Protein AF-A0A9D4E293-F1 (afdb_monomer)

Structure (mmCIF, N/CA/C/O backbone):
data_AF-A0A9D4E293-F1
#
_entry.id   AF-A0A9D4E293-F1
#
loop_
_atom_site.group_PDB
_atom_site.id
_atom_site.type_symbol
_atom_site.label_atom_id
_atom_site.label_alt_id
_atom_site.label_comp_id
_atom_site.label_asym_id
_atom_site.label_entity_id
_atom_site.label_seq_id
_atom_site.pdbx_PDB_ins_code
_atom_site.Cartn_x
_atom_site.Cartn_y
_atom_site.Cartn_z
_atom_site.occupancy
_atom_site.B_iso_or_equiv
_atom_site.auth_seq_id
_atom_site.auth_comp_id
_atom_site.auth_asym_id
_atom_site.auth_atom_id
_atom_site.pdbx_PDB_model_num
ATOM 1 N N . MET A 1 1 ? -43.575 3.322 69.276 1.00 62.62 1 MET A N 1
ATOM 2 C CA . MET A 1 1 ? -44.433 2.125 69.412 1.00 62.62 1 MET A CA 1
ATOM 3 C C . MET A 1 1 ? -43.729 0.934 70.083 1.00 62.62 1 MET A C 1
ATOM 5 O O . MET A 1 1 ? -44.197 0.514 71.129 1.00 62.62 1 MET A O 1
ATOM 9 N N . LEU A 1 2 ? -42.587 0.425 69.592 1.00 50.12 2 LEU A N 1
ATOM 10 C CA . LEU A 1 2 ? -41.889 -0.741 70.195 1.00 50.12 2 LEU A CA 1
ATOM 11 C C . LEU A 1 2 ? -41.284 -0.463 71.594 1.00 50.12 2 LEU A C 1
ATOM 13 O O . LEU A 1 2 ? -41.421 -1.261 72.518 1.00 50.12 2 LEU A O 1
ATOM 17 N N . ILE A 1 3 ? -40.697 0.725 71.784 1.00 58.94 3 ILE A N 1
ATOM 18 C CA . ILE A 1 3 ? -40.139 1.172 73.079 1.00 58.94 3 ILE A CA 1
ATOM 19 C C . ILE A 1 3 ? -41.241 1.322 74.146 1.00 58.94 3 ILE A C 1
ATOM 21 O O . ILE A 1 3 ? -41.021 1.070 75.329 1.00 58.94 3 ILE A O 1
ATOM 25 N N . GLU A 1 4 ? -42.452 1.673 73.718 1.00 59.34 4 GLU A N 1
ATOM 26 C CA . GLU A 1 4 ? -43.618 1.852 74.585 1.00 59.34 4 GLU A CA 1
ATOM 27 C C . GLU A 1 4 ? -44.115 0.513 75.143 1.00 59.34 4 GLU A C 1
ATOM 29 O O . GLU A 1 4 ? -44.340 0.406 76.352 1.00 59.34 4 GLU A O 1
ATOM 34 N N . GLN A 1 5 ? -44.176 -0.527 74.299 1.00 56.00 5 GLN A N 1
ATOM 35 C CA . GLN A 1 5 ? -44.517 -1.888 74.726 1.00 56.00 5 GLN A CA 1
ATOM 36 C C . GLN A 1 5 ? -43.470 -2.481 75.670 1.00 56.00 5 GLN A C 1
ATOM 38 O O . GLN A 1 5 ? -43.834 -3.079 76.682 1.00 56.00 5 GLN A O 1
ATOM 43 N N . LEU A 1 6 ? -42.179 -2.247 75.414 1.00 61.66 6 LEU A N 1
ATOM 44 C CA . LEU A 1 6 ? -41.122 -2.673 76.334 1.00 61.66 6 LEU A CA 1
ATOM 45 C C . LEU A 1 6 ? -41.262 -1.979 77.694 1.00 61.66 6 LEU A C 1
ATOM 47 O O . LEU A 1 6 ? -41.196 -2.639 78.733 1.00 61.66 6 LEU A O 1
ATOM 51 N N . SER A 1 7 ? -41.543 -0.671 77.709 1.00 72.00 7 SER A N 1
ATOM 52 C CA . SER A 1 7 ? -41.762 0.069 78.960 1.00 72.00 7 SER A CA 1
ATOM 53 C C . SER A 1 7 ? -42.952 -0.482 79.762 1.00 72.00 7 SER A C 1
ATOM 55 O O . SER A 1 7 ? -42.898 -0.574 80.995 1.00 72.00 7 SER A O 1
ATOM 57 N N . HIS A 1 8 ? -44.001 -0.921 79.059 1.00 68.31 8 HIS A N 1
ATOM 58 C CA . HIS A 1 8 ? -45.196 -1.511 79.649 1.00 68.31 8 HIS A CA 1
ATOM 59 C C . HIS A 1 8 ? -44.915 -2.899 80.251 1.00 68.31 8 HIS A C 1
ATOM 61 O O . HIS A 1 8 ? -45.359 -3.204 81.357 1.00 68.31 8 HIS A O 1
ATOM 67 N N . ILE A 1 9 ? -44.099 -3.725 79.595 1.00 66.62 9 ILE A N 1
ATOM 68 C CA . ILE A 1 9 ? -43.707 -5.040 80.122 1.00 66.62 9 ILE A CA 1
ATOM 69 C C . ILE A 1 9 ? -42.825 -4.877 81.373 1.00 66.62 9 ILE A C 1
ATOM 71 O O . ILE A 1 9 ? -43.095 -5.485 82.413 1.00 66.62 9 ILE A O 1
ATOM 75 N N . PHE A 1 10 ? -41.830 -3.980 81.345 1.00 65.31 10 PHE A N 1
ATOM 76 C CA . PHE A 1 10 ? -40.951 -3.745 82.501 1.00 65.31 10 PHE A CA 1
ATOM 77 C C . PHE A 1 10 ? -41.694 -3.194 83.730 1.00 65.31 10 PHE A C 1
ATOM 79 O O . PHE A 1 10 ? -41.361 -3.538 84.872 1.00 65.31 10 PHE A O 1
ATOM 86 N N . THR A 1 11 ? -42.718 -2.360 83.531 1.00 65.94 11 THR A N 1
ATOM 87 C CA . THR A 1 11 ? -43.525 -1.813 84.635 1.00 65.94 11 THR A CA 1
ATOM 88 C C . THR A 1 11 ? -44.404 -2.871 85.311 1.00 65.94 11 THR A C 1
ATOM 90 O O . THR A 1 11 ? -44.566 -2.819 86.536 1.00 65.94 11 THR A O 1
ATOM 93 N N . ILE A 1 12 ? -44.881 -3.879 84.572 1.00 66.44 12 ILE A N 1
ATOM 94 C CA . ILE A 1 12 ? -45.629 -5.022 85.123 1.00 66.44 12 ILE A CA 1
ATOM 95 C C . ILE A 1 12 ? -44.728 -5.898 86.007 1.00 66.44 12 ILE A C 1
ATOM 97 O O . ILE A 1 12 ? -45.087 -6.181 87.154 1.00 66.44 12 ILE A O 1
ATOM 101 N N . PHE A 1 13 ? -43.512 -6.234 85.559 1.00 62.25 13 PHE A N 1
ATOM 102 C CA . PHE A 1 13 ? -42.550 -6.988 86.382 1.00 62.25 13 PHE A CA 1
ATOM 103 C C . PHE A 1 13 ? -42.181 -6.261 87.679 1.00 62.25 13 PHE A C 1
ATOM 105 O O . PHE A 1 13 ? -42.062 -6.877 88.744 1.00 62.25 13 PHE A O 1
ATOM 112 N N . ARG A 1 14 ? -42.026 -4.930 87.621 1.00 62.97 14 ARG A N 1
ATOM 113 C CA . ARG A 1 14 ? -41.673 -4.121 88.797 1.00 62.97 14 ARG A CA 1
ATOM 114 C C . ARG A 1 14 ? -42.784 -4.106 89.848 1.00 62.97 14 ARG A C 1
ATOM 116 O O . ARG A 1 14 ? -42.476 -4.076 91.040 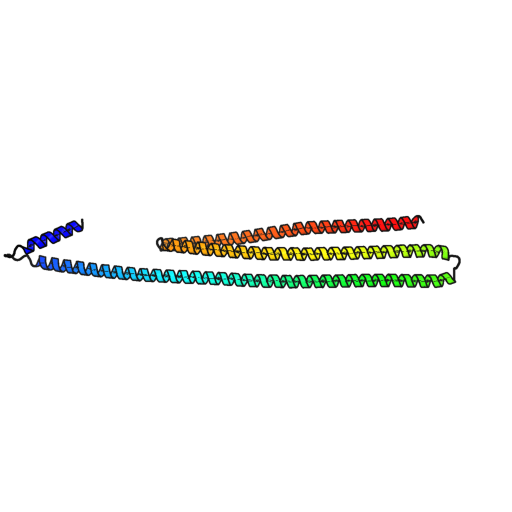1.00 62.97 14 ARG A O 1
ATOM 123 N N . ARG A 1 15 ? -44.054 -4.145 89.428 1.00 59.81 15 ARG A N 1
ATOM 124 C CA . ARG A 1 15 ? -45.201 -4.278 90.341 1.00 59.81 15 ARG A CA 1
ATOM 125 C C . ARG A 1 15 ? -45.299 -5.688 90.926 1.00 59.81 15 ARG A C 1
ATOM 127 O O . ARG A 1 15 ? -45.446 -5.803 92.138 1.00 59.81 15 ARG A O 1
ATOM 134 N N . ALA A 1 16 ? -45.100 -6.733 90.119 1.00 56.06 16 ALA A N 1
ATOM 135 C CA . ALA A 1 16 ? -45.156 -8.123 90.581 1.00 56.06 16 ALA A CA 1
ATOM 136 C C . ALA A 1 16 ? -44.097 -8.460 91.655 1.00 56.06 16 ALA A C 1
ATOM 138 O O . ALA A 1 16 ? -44.363 -9.238 92.568 1.00 56.06 16 ALA A O 1
ATOM 139 N N . LYS A 1 17 ? -42.909 -7.836 91.615 1.00 53.53 17 LYS A N 1
ATOM 140 C CA . LYS A 1 17 ? -41.829 -8.108 92.586 1.00 53.53 17 LYS A CA 1
ATOM 141 C C . LYS A 1 17 ? -42.098 -7.565 94.003 1.00 53.53 17 LYS A C 1
ATOM 143 O O . LYS A 1 17 ? -41.459 -8.027 94.947 1.00 53.53 17 LYS A O 1
ATOM 148 N N . LYS A 1 18 ? -43.002 -6.588 94.178 1.00 55.66 18 LYS A N 1
ATOM 149 C CA . LYS A 1 18 ? -43.290 -5.961 95.489 1.00 55.66 18 LYS A CA 1
ATOM 150 C C . LYS A 1 18 ? -44.401 -6.650 96.294 1.00 55.66 18 LYS A C 1
ATOM 152 O O . LYS A 1 18 ? -44.524 -6.378 97.482 1.00 55.66 18 LYS A O 1
ATOM 157 N N . THR A 1 19 ? -45.157 -7.570 95.703 1.00 54.06 19 THR A N 1
ATOM 158 C CA . THR A 1 19 ? -46.259 -8.300 96.355 1.00 54.06 19 THR A CA 1
ATOM 159 C C . THR A 1 19 ? -45.827 -9.716 96.745 1.00 54.06 19 THR A C 1
ATOM 161 O O . THR A 1 19 ? -46.206 -10.701 96.123 1.00 54.06 19 THR A O 1
ATOM 164 N N . ARG A 1 20 ? -45.002 -9.827 97.796 1.00 57.94 20 ARG A N 1
ATOM 165 C CA . ARG A 1 20 ? -44.750 -11.091 98.512 1.00 57.94 20 ARG A CA 1
ATOM 166 C C . ARG A 1 20 ? -45.814 -11.283 99.597 1.00 57.94 20 ARG A C 1
ATOM 168 O O . ARG A 1 20 ? -45.523 -11.006 100.750 1.00 57.94 20 ARG A O 1
ATOM 175 N N . GLN A 1 21 ? -47.028 -11.695 99.242 1.00 53.38 21 GLN A N 1
ATOM 176 C CA . GLN A 1 21 ? -48.000 -12.346 100.143 1.00 53.38 21 GLN A CA 1
ATOM 177 C C . GLN A 1 21 ? -49.235 -12.740 99.301 1.00 53.38 21 GLN A C 1
ATOM 179 O O . GLN A 1 21 ? -49.881 -11.881 98.716 1.00 53.38 21 GLN A O 1
ATOM 184 N N . HIS A 1 22 ? -49.442 -14.057 99.180 1.00 57.69 22 HIS A N 1
ATOM 185 C CA . HIS A 1 22 ? -50.346 -14.867 98.328 1.00 57.69 22 HIS A CA 1
ATOM 186 C C . HIS A 1 22 ? -51.776 -14.333 98.052 1.00 57.69 22 HIS A C 1
ATOM 188 O O . HIS A 1 22 ? -52.318 -13.633 98.904 1.00 57.69 22 HIS A O 1
ATOM 194 N N . PRO A 1 23 ? -52.416 -14.656 96.894 1.00 57.91 23 PRO A N 1
ATOM 195 C CA . PRO A 1 23 ? -52.608 -15.994 96.290 1.00 57.91 23 PRO A CA 1
ATOM 196 C C . PRO A 1 23 ? -51.727 -16.256 95.047 1.00 57.91 23 PRO A C 1
ATOM 198 O O . PRO A 1 23 ? -51.062 -15.332 94.579 1.00 57.91 23 PRO A O 1
ATOM 201 N N . PRO A 1 24 ? -51.644 -17.501 94.531 1.00 64.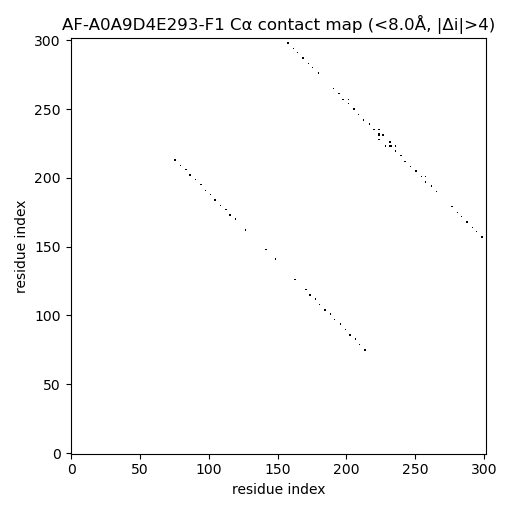12 24 PRO A N 1
ATOM 202 C CA . PRO A 1 24 ? -50.718 -17.856 93.455 1.00 64.12 24 PRO A CA 1
ATOM 203 C C . PRO A 1 24 ? -51.060 -17.093 92.172 1.00 64.12 24 PRO A C 1
ATOM 205 O O . PRO A 1 24 ? -52.185 -17.162 91.678 1.00 64.12 24 PRO A O 1
ATOM 208 N N . LEU A 1 25 ? -50.082 -16.369 91.620 1.00 60.94 25 LEU A N 1
ATOM 209 C CA . LEU A 1 25 ? -50.152 -15.953 90.222 1.00 60.94 25 LEU A CA 1
ATOM 210 C C . LEU A 1 25 ? -50.297 -17.234 89.390 1.00 60.94 25 LEU A C 1
ATOM 212 O O . LEU A 1 25 ? -49.543 -18.180 89.634 1.00 60.94 25 LEU A O 1
ATOM 216 N N . PRO A 1 26 ? -51.276 -17.303 88.478 1.00 64.44 26 PRO A N 1
ATOM 217 C CA . PRO A 1 26 ? -51.585 -18.542 87.785 1.00 64.44 26 PRO A CA 1
ATOM 218 C C . PRO A 1 26 ? -50.338 -19.019 87.030 1.00 64.44 26 PRO A C 1
ATOM 220 O O . PRO A 1 26 ? -49.645 -18.213 86.408 1.00 64.44 26 PRO A O 1
ATOM 223 N N . GLU A 1 27 ? -50.033 -20.320 87.113 1.00 67.75 27 GLU A N 1
ATOM 224 C CA . GLU A 1 27 ? -48.857 -20.969 86.494 1.00 67.75 27 GLU A CA 1
ATOM 225 C C . GLU A 1 27 ? -48.712 -20.640 85.003 1.00 67.75 27 GLU A C 1
ATOM 227 O O . GLU A 1 27 ? -47.612 -20.629 84.450 1.00 67.75 27 GLU A O 1
ATOM 232 N N . THR A 1 28 ? -49.819 -20.256 84.374 1.00 67.94 28 THR A N 1
ATOM 233 C CA . THR A 1 28 ? -49.873 -19.737 83.016 1.00 67.94 28 THR A CA 1
ATOM 234 C C . THR A 1 28 ? -48.974 -18.517 82.792 1.00 67.94 28 THR A C 1
ATOM 236 O O . THR A 1 28 ? -48.384 -18.414 81.726 1.00 67.94 28 THR A O 1
ATOM 239 N N . VAL A 1 29 ? -48.772 -17.620 83.763 1.00 66.06 29 VAL A N 1
ATOM 240 C CA . VAL A 1 29 ? -47.982 -16.388 83.545 1.00 66.06 29 VAL A CA 1
ATOM 241 C C . VAL A 1 29 ? -46.479 -16.667 83.486 1.00 66.06 29 VAL A C 1
ATOM 243 O O . VAL A 1 29 ? -45.780 -16.083 82.664 1.00 66.06 29 VAL A O 1
ATOM 246 N N . ILE A 1 30 ? -45.961 -17.573 84.320 1.00 67.81 30 ILE A N 1
ATOM 247 C CA . ILE A 1 30 ? -44.521 -17.887 84.346 1.00 67.81 30 ILE A CA 1
ATOM 248 C C . ILE A 1 30 ? -44.136 -18.671 83.091 1.00 67.81 30 ILE A C 1
ATOM 250 O O . ILE A 1 30 ? -43.115 -18.376 82.473 1.00 67.81 30 ILE A O 1
ATOM 254 N N . VAL A 1 31 ? -44.976 -19.624 82.681 1.00 69.69 31 VAL A N 1
ATOM 255 C CA . VAL A 1 31 ? -44.758 -20.385 81.447 1.00 69.69 31 VAL A CA 1
ATOM 256 C C . VAL A 1 31 ? -44.841 -19.468 80.232 1.00 69.69 31 VAL A C 1
ATOM 258 O O . VAL A 1 31 ? -44.007 -19.593 79.345 1.00 69.69 31 VAL A O 1
ATOM 261 N N . VAL A 1 32 ? -45.761 -18.499 80.214 1.00 70.50 32 VAL A N 1
ATOM 262 C CA . VAL A 1 32 ? -45.852 -17.528 79.115 1.00 70.50 32 VAL A CA 1
ATOM 263 C C . VAL A 1 32 ? -44.616 -16.635 79.059 1.00 70.50 32 VAL A C 1
ATOM 265 O O . VAL A 1 32 ? -44.053 -16.494 77.985 1.00 70.50 32 VAL A O 1
ATOM 268 N N . VAL A 1 33 ? -44.115 -16.117 80.184 1.00 73.12 33 VAL A N 1
ATOM 269 C CA . VAL A 1 33 ? -42.894 -15.289 80.192 1.00 73.12 33 VAL A CA 1
ATOM 270 C C . VAL A 1 33 ? -41.661 -16.087 79.770 1.00 73.12 33 VAL A C 1
ATOM 272 O O . VAL A 1 33 ? -40.855 -15.598 78.985 1.00 73.12 33 VAL A O 1
ATOM 275 N N . VAL A 1 34 ? -41.474 -17.303 80.290 1.00 77.50 34 VAL A N 1
ATOM 276 C CA . VAL A 1 34 ? -40.306 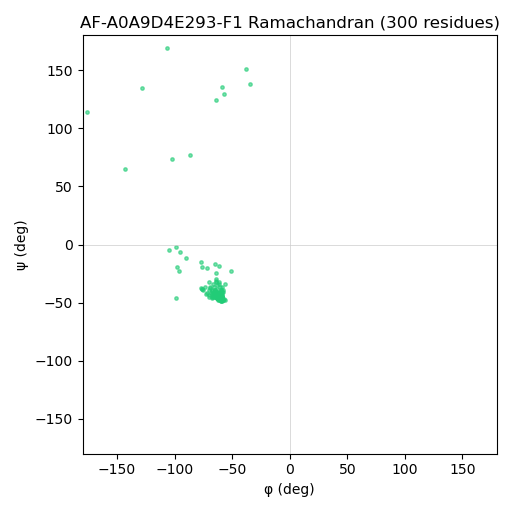-18.122 79.930 1.00 77.50 34 VAL A CA 1
ATOM 277 C C . VAL A 1 34 ? -40.399 -18.565 78.474 1.00 77.50 34 VAL A C 1
ATOM 279 O O . VAL A 1 34 ? -39.404 -18.481 77.758 1.00 77.50 34 VAL A O 1
ATOM 282 N N . ALA A 1 35 ? -41.583 -18.969 78.009 1.00 79.44 35 ALA A N 1
ATOM 283 C CA . ALA A 1 35 ? -41.802 -19.282 76.604 1.00 79.44 35 ALA A CA 1
ATOM 284 C C . ALA A 1 35 ? -41.554 -18.055 75.716 1.00 79.44 35 ALA A C 1
ATOM 286 O O . ALA A 1 35 ? -40.875 -18.173 74.704 1.00 79.44 35 ALA A O 1
ATOM 287 N N . GLU A 1 36 ? -42.012 -16.870 76.116 1.00 78.38 36 GLU A N 1
ATOM 288 C CA . GLU A 1 36 ? -41.790 -15.626 75.379 1.00 78.38 36 GLU A CA 1
ATOM 289 C C . GLU A 1 36 ? -40.300 -15.262 75.322 1.00 78.38 36 GLU A C 1
ATOM 291 O O . GLU A 1 36 ? -39.786 -14.967 74.247 1.00 78.38 36 GLU A O 1
ATOM 296 N N . VAL A 1 37 ? -39.558 -15.381 76.429 1.00 76.94 37 VAL A N 1
ATOM 297 C CA . VAL A 1 37 ? -38.104 -15.146 76.446 1.00 76.94 37 VAL A CA 1
ATOM 298 C C . VAL A 1 37 ? -37.361 -16.156 75.569 1.00 76.94 37 VAL A C 1
ATOM 300 O O . VAL A 1 37 ? -36.468 -15.759 74.826 1.00 76.94 37 VAL A O 1
ATOM 303 N N . VAL A 1 38 ? -37.722 -17.443 75.603 1.00 80.50 38 VAL A N 1
ATOM 304 C CA . VAL A 1 38 ? -37.092 -18.462 74.745 1.00 80.50 38 VAL A CA 1
ATOM 305 C C . VAL A 1 38 ? -37.394 -18.190 73.275 1.00 80.50 38 VAL A C 1
ATOM 307 O O . VAL A 1 38 ? -36.483 -18.265 72.457 1.00 80.50 38 VAL A O 1
ATOM 310 N N . VAL A 1 39 ? -38.624 -17.806 72.930 1.00 80.25 39 VAL A N 1
ATOM 311 C CA . VAL A 1 39 ? -38.976 -17.431 71.555 1.00 80.25 39 VAL A CA 1
ATOM 312 C C . VAL A 1 39 ? -38.182 -16.205 71.117 1.00 80.25 39 VAL A C 1
ATOM 314 O O . VAL A 1 39 ? -37.609 -16.231 70.036 1.00 80.25 39 VAL A O 1
ATOM 317 N N . VAL A 1 40 ? -38.052 -15.172 71.953 1.00 79.62 40 VAL A N 1
ATOM 318 C CA . VAL A 1 40 ? -37.235 -13.994 71.623 1.00 79.62 40 VAL A CA 1
ATOM 319 C C . VAL A 1 40 ? -35.768 -14.376 71.434 1.00 79.62 40 VAL A C 1
ATOM 321 O O . VAL A 1 40 ? -35.161 -13.943 70.463 1.00 79.62 40 VAL A O 1
ATOM 324 N N . VAL A 1 41 ? -35.192 -15.214 72.299 1.00 82.12 41 VAL A N 1
ATOM 325 C CA . VAL A 1 41 ? -33.795 -15.655 72.155 1.00 82.12 41 VAL A CA 1
ATOM 326 C C . VAL A 1 41 ? -33.610 -16.493 70.894 1.00 82.12 41 VAL A C 1
ATOM 328 O O . VAL A 1 41 ? -32.659 -16.257 70.161 1.00 82.12 41 VAL A O 1
ATOM 331 N N . VAL A 1 42 ? -34.514 -17.427 70.597 1.00 83.94 42 VAL A N 1
ATOM 332 C CA . VAL A 1 42 ? -34.443 -18.237 69.373 1.00 83.94 42 VAL A CA 1
ATOM 333 C C . VAL A 1 42 ? -34.606 -17.354 68.140 1.00 83.94 42 VAL A C 1
ATOM 335 O O . VAL A 1 42 ? -33.825 -17.492 67.210 1.00 83.94 42 VAL A O 1
ATOM 338 N N . VAL A 1 43 ? -35.537 -16.399 68.146 1.00 81.56 43 VAL A N 1
ATOM 339 C CA . VAL A 1 43 ? -35.703 -15.438 67.047 1.00 81.56 43 VAL A CA 1
ATOM 340 C C . VAL A 1 43 ? -34.447 -14.585 66.887 1.00 81.56 43 VAL A C 1
ATOM 342 O O . VAL A 1 43 ? -33.966 -14.442 65.774 1.00 81.56 43 VAL A O 1
ATOM 345 N N . VAL A 1 44 ? -33.854 -14.082 67.971 1.00 83.38 44 VAL A N 1
ATOM 346 C CA . VAL A 1 44 ? -32.604 -13.309 67.906 1.00 83.38 44 VAL A CA 1
ATOM 347 C C . VAL A 1 44 ? -31.452 -14.167 67.390 1.00 83.38 44 VAL A C 1
ATOM 349 O O . VAL A 1 44 ? -30.702 -13.705 66.543 1.00 83.38 44 VAL A O 1
ATOM 352 N N . VAL A 1 45 ? -31.309 -15.413 67.844 1.00 86.19 45 VAL A N 1
ATOM 353 C CA . VAL A 1 45 ? -30.254 -16.318 67.363 1.00 86.19 45 VAL A CA 1
ATOM 354 C C . VAL A 1 45 ? -30.460 -16.655 65.890 1.00 86.19 45 VAL A C 1
ATOM 356 O O . VAL A 1 45 ? -29.498 -16.608 65.135 1.00 86.19 45 VAL A O 1
ATOM 359 N N . VAL A 1 46 ? -31.691 -16.934 65.457 1.00 84.12 46 VAL A N 1
ATOM 360 C CA . VAL A 1 46 ? -32.002 -17.189 64.044 1.00 84.12 46 VAL A CA 1
ATOM 361 C C . VAL A 1 46 ? -31.714 -15.947 63.205 1.00 84.12 46 VAL A C 1
ATOM 363 O O . VAL A 1 46 ? -31.035 -16.076 62.198 1.00 84.12 46 VAL A O 1
ATOM 366 N N . VAL A 1 47 ? -32.106 -14.751 63.654 1.00 81.06 47 VAL A N 1
ATOM 367 C CA . VAL A 1 47 ? -31.802 -13.488 62.963 1.00 81.06 47 VAL A CA 1
ATOM 368 C C . VAL A 1 47 ? -30.296 -13.228 62.917 1.00 81.06 47 VAL A C 1
ATOM 370 O O . VAL A 1 47 ? -29.783 -12.830 61.882 1.00 81.06 47 VAL A O 1
ATOM 373 N N . VAL A 1 48 ? -29.549 -13.474 63.997 1.00 83.19 48 VAL A N 1
ATOM 374 C CA . VAL A 1 48 ? -28.085 -13.307 64.003 1.00 83.19 48 VAL A CA 1
ATOM 375 C C . VAL A 1 48 ? -27.422 -14.308 63.061 1.00 83.19 48 VAL A C 1
ATOM 377 O O . VAL A 1 48 ? -26.545 -13.923 62.297 1.00 83.19 48 VAL A O 1
ATOM 380 N N . VAL A 1 49 ? -27.841 -15.575 63.076 1.00 89.75 49 VAL A N 1
ATOM 381 C CA . VAL A 1 49 ? -27.317 -16.605 62.169 1.00 89.75 49 VAL A CA 1
ATOM 382 C C . VAL A 1 49 ? -27.662 -16.269 60.721 1.00 89.75 49 VAL A C 1
ATOM 384 O O . VAL A 1 49 ? -26.795 -16.357 59.860 1.00 89.75 49 VAL A O 1
ATOM 387 N N . GLU A 1 50 ? -28.883 -15.821 60.452 1.00 82.69 50 GLU A N 1
ATOM 388 C CA . GLU A 1 50 ? -29.316 -15.370 59.132 1.00 82.69 50 GLU A CA 1
ATOM 389 C C . GLU A 1 50 ? -28.487 -14.170 58.660 1.00 82.69 50 GLU A C 1
ATOM 391 O O . GLU A 1 50 ? -27.944 -14.207 57.561 1.00 82.69 50 GLU A O 1
ATOM 396 N N . VAL A 1 51 ? -28.276 -13.162 59.511 1.00 78.75 51 VAL A N 1
ATOM 397 C CA . VAL A 1 51 ? -27.421 -12.007 59.202 1.00 78.75 51 VAL A CA 1
ATOM 398 C C . VAL A 1 51 ? -25.978 -12.443 58.936 1.00 78.75 51 VAL A C 1
ATOM 400 O O . VAL A 1 51 ? -25.384 -11.984 57.966 1.00 78.75 51 VAL A O 1
ATOM 403 N N . VAL A 1 52 ? -25.409 -13.360 59.726 1.00 81.56 52 VAL A N 1
ATOM 404 C CA . VAL A 1 52 ? -24.048 -13.879 59.494 1.00 81.56 52 VAL A CA 1
ATOM 405 C C . VAL A 1 52 ? -23.964 -14.640 58.170 1.00 81.56 52 VAL A C 1
ATOM 407 O O . VAL A 1 52 ? -23.016 -14.438 57.418 1.00 81.56 52 VAL A O 1
ATOM 410 N N . ILE A 1 53 ? -24.953 -15.477 57.848 1.00 85.06 53 ILE A N 1
ATOM 411 C CA . ILE A 1 53 ? -24.987 -16.223 56.583 1.00 85.06 53 ILE A CA 1
ATOM 412 C C . ILE A 1 53 ? -25.106 -15.261 55.400 1.00 85.06 53 ILE A C 1
ATOM 414 O O . ILE A 1 53 ? -24.363 -15.406 54.435 1.00 85.06 53 ILE A O 1
ATOM 418 N N . VAL A 1 54 ? -25.981 -14.257 55.477 1.00 74.31 54 VAL A N 1
ATOM 419 C CA . VAL A 1 54 ? -26.141 -13.248 54.420 1.00 74.31 54 VAL A CA 1
ATOM 420 C C . VAL A 1 54 ? -24.856 -12.445 54.233 1.00 74.31 54 VAL A C 1
ATOM 422 O O . VAL A 1 54 ? -24.451 -12.228 53.097 1.00 74.31 54 VAL A O 1
ATOM 425 N N . VAL A 1 55 ? -24.174 -12.063 55.316 1.00 75.50 55 VAL A N 1
ATOM 426 C CA . VAL A 1 55 ? -22.892 -11.344 55.244 1.00 75.50 55 VAL A CA 1
ATOM 427 C C . VAL A 1 55 ? -21.806 -12.208 54.603 1.00 75.50 55 VAL A C 1
ATOM 429 O O . VAL A 1 55 ? -21.117 -11.727 53.711 1.00 75.50 55 VAL A O 1
ATOM 432 N N . VAL A 1 56 ? -21.684 -13.484 54.981 1.00 82.00 56 VAL A N 1
ATOM 433 C CA . VAL A 1 56 ? -20.694 -14.401 54.387 1.00 82.00 56 VAL A CA 1
ATOM 434 C C . VAL A 1 56 ? -21.007 -14.680 52.917 1.00 82.00 56 VAL A C 1
ATOM 436 O O . VAL A 1 56 ? -20.105 -14.687 52.087 1.00 82.00 56 VAL A O 1
ATOM 439 N N . VAL A 1 57 ? -22.277 -14.889 52.565 1.00 77.12 57 VAL A N 1
ATOM 440 C CA . VAL A 1 57 ? -22.684 -15.090 51.167 1.00 77.12 57 VAL A CA 1
ATOM 441 C C . VAL A 1 57 ? -22.413 -13.830 50.349 1.00 77.12 57 VAL A C 1
ATOM 443 O O . VAL A 1 57 ? -21.841 -13.935 49.268 1.00 77.12 57 VAL A O 1
ATOM 446 N N . ALA A 1 58 ? -22.742 -12.647 50.871 1.00 78.19 58 ALA A N 1
ATOM 447 C CA . ALA A 1 58 ? -22.429 -11.379 50.221 1.00 78.19 58 ALA A CA 1
ATOM 448 C C . ALA A 1 58 ? -20.913 -11.195 50.046 1.00 78.19 58 ALA A C 1
ATOM 450 O O . ALA A 1 58 ? -20.462 -10.840 48.962 1.00 78.19 58 ALA A O 1
ATOM 451 N N . GLU A 1 59 ? -20.111 -11.509 51.064 1.00 82.00 59 GLU A N 1
ATOM 452 C CA . GLU A 1 59 ? -18.648 -11.451 50.990 1.00 82.00 59 GLU A CA 1
ATOM 453 C C . GLU A 1 59 ? -18.098 -12.398 49.912 1.00 82.00 59 GLU A C 1
ATOM 455 O O . GLU A 1 59 ? -17.284 -11.988 49.084 1.00 82.00 59 GLU A O 1
ATOM 460 N N . VAL A 1 60 ? -18.590 -13.639 49.848 1.00 74.19 60 VAL A N 1
ATOM 461 C CA . VAL A 1 60 ? -18.201 -14.608 48.812 1.00 74.19 60 VAL A CA 1
ATOM 462 C C . VAL A 1 60 ? -18.600 -14.120 47.417 1.00 74.19 60 VAL A C 1
ATOM 464 O O . VAL A 1 60 ? -17.801 -14.243 46.490 1.00 74.19 60 VAL A O 1
ATOM 467 N N . VAL A 1 61 ? -19.789 -13.535 47.248 1.00 68.31 61 VAL A N 1
ATOM 468 C CA . VAL A 1 61 ? -20.233 -12.970 45.961 1.00 68.31 61 VAL A CA 1
ATOM 469 C C . VAL A 1 61 ? -19.333 -11.810 45.542 1.00 68.31 61 VAL A C 1
ATOM 471 O O . VAL A 1 61 ? -18.866 -11.800 44.406 1.00 68.31 61 VAL A O 1
ATOM 474 N N . VAL A 1 62 ? -18.996 -10.892 46.453 1.00 70.38 62 VAL A N 1
ATOM 475 C CA . VAL A 1 62 ? -18.064 -9.787 46.178 1.00 70.38 62 VAL A CA 1
ATOM 476 C C . VAL A 1 62 ? -16.696 -10.323 45.758 1.00 70.38 62 VAL A C 1
ATOM 478 O O . VAL A 1 62 ? -16.149 -9.873 44.754 1.00 70.38 62 VAL A O 1
ATOM 481 N N . VAL A 1 63 ? -16.154 -11.326 46.457 1.00 71.88 63 VAL A N 1
ATOM 482 C CA . VAL A 1 63 ? -14.872 -11.948 46.088 1.00 71.88 63 VAL A CA 1
ATOM 483 C C . VAL A 1 63 ? -14.950 -12.594 44.705 1.00 71.88 63 VAL A C 1
ATOM 485 O O . VAL A 1 63 ? -14.052 -12.391 43.890 1.00 71.88 63 VAL A O 1
ATOM 488 N N . VAL A 1 64 ? -16.020 -13.330 44.400 1.00 70.75 64 VAL A N 1
ATOM 489 C CA . VAL A 1 64 ? -16.214 -13.954 43.083 1.00 70.75 64 VAL A CA 1
ATOM 490 C C . VAL A 1 64 ? -16.319 -12.896 41.987 1.00 70.75 64 VAL A C 1
ATOM 492 O O . VAL A 1 64 ? -15.655 -13.028 40.963 1.00 70.75 64 VAL A O 1
ATOM 495 N N . VAL A 1 65 ? -17.084 -11.825 42.199 1.00 69.06 65 VAL A N 1
ATOM 496 C CA . VAL A 1 65 ? -17.209 -10.713 41.246 1.00 69.06 65 VAL A CA 1
ATOM 497 C C . VAL A 1 65 ? -15.857 -10.042 41.027 1.00 69.06 65 VAL A C 1
ATOM 499 O O . VAL A 1 65 ? -15.461 -9.846 39.882 1.00 69.06 65 VAL A O 1
ATOM 502 N N . VAL A 1 66 ? -15.099 -9.768 42.090 1.00 70.56 66 VAL A N 1
ATOM 503 C CA . VAL A 1 66 ? -13.746 -9.202 41.986 1.00 70.56 66 VAL A CA 1
ATOM 504 C C . VAL A 1 66 ? -12.826 -10.134 41.196 1.00 70.56 66 VAL A C 1
ATOM 506 O O . VAL A 1 66 ? -12.134 -9.674 40.292 1.00 70.56 66 VAL A O 1
ATOM 509 N N . VAL A 1 67 ? -12.846 -11.442 41.463 1.00 73.94 67 VAL A N 1
ATOM 510 C CA . VAL A 1 67 ? -12.052 -12.427 40.710 1.00 73.94 67 VAL A CA 1
ATOM 511 C C . VAL A 1 67 ? -12.466 -12.461 39.240 1.00 73.94 67 VAL A C 1
ATOM 513 O O . VAL A 1 67 ? -11.598 -12.450 38.372 1.00 73.94 67 VAL A O 1
ATOM 516 N N . VAL A 1 68 ? -13.764 -12.455 38.932 1.00 67.19 68 VAL A N 1
ATOM 517 C CA . VAL A 1 68 ? -14.268 -12.434 37.550 1.00 67.19 68 VAL A CA 1
ATOM 518 C C . VAL A 1 68 ? -13.842 -11.154 36.839 1.00 67.19 68 VAL A C 1
ATOM 520 O O . VAL A 1 68 ? -13.339 -11.231 35.723 1.00 67.19 68 VAL A O 1
ATOM 523 N N . VAL A 1 69 ? -13.964 -9.990 37.478 1.00 68.12 69 VAL A N 1
ATOM 524 C CA . VAL A 1 69 ? -13.501 -8.711 36.923 1.00 68.12 69 VAL A CA 1
ATOM 525 C C . VAL A 1 69 ? -11.997 -8.751 36.670 1.00 68.12 69 VAL A C 1
ATOM 527 O O . VAL A 1 69 ? -11.561 -8.391 35.581 1.00 68.12 69 VAL A O 1
ATOM 530 N N . VAL A 1 70 ? -11.197 -9.256 37.614 1.00 70.88 70 VAL A N 1
ATOM 531 C CA . VAL A 1 70 ? -9.747 -9.417 37.431 1.00 70.88 70 VAL A CA 1
ATOM 532 C C . VAL A 1 70 ? -9.444 -10.354 36.261 1.00 70.88 70 VAL A C 1
ATOM 534 O O . VAL A 1 70 ? -8.616 -10.015 35.422 1.00 70.88 70 VAL A O 1
ATOM 537 N N . VAL A 1 71 ? -10.130 -11.493 36.142 1.00 71.62 71 VAL A N 1
ATOM 538 C CA . VAL A 1 71 ? -9.958 -12.428 35.019 1.00 71.62 71 VAL A CA 1
ATOM 539 C C . VAL A 1 71 ? -10.350 -11.777 33.695 1.00 71.62 71 VAL A C 1
ATOM 541 O O . VAL A 1 71 ? -9.608 -11.901 32.727 1.00 71.62 71 VAL A O 1
ATOM 544 N N . VAL A 1 72 ? -11.465 -11.048 33.636 1.00 67.06 72 VAL A N 1
ATOM 545 C CA . VAL A 1 72 ? -11.896 -10.322 32.433 1.00 67.06 72 VAL A CA 1
ATOM 546 C C . VAL A 1 72 ? -10.868 -9.263 32.052 1.00 67.06 72 VAL A C 1
ATOM 548 O O . VAL A 1 72 ? -10.483 -9.194 30.890 1.00 67.06 72 VAL A O 1
ATOM 551 N N . VAL A 1 73 ? -10.359 -8.490 33.013 1.00 69.25 73 VAL A N 1
ATOM 552 C CA . VAL A 1 73 ? -9.288 -7.514 32.776 1.00 69.25 73 VAL A CA 1
ATOM 553 C C . VAL A 1 73 ? -8.033 -8.211 32.253 1.00 69.25 73 VAL A C 1
ATOM 555 O O . VAL A 1 73 ? -7.471 -7.765 31.258 1.00 69.25 73 VAL A O 1
ATOM 558 N N . VAL A 1 74 ? -7.621 -9.334 32.846 1.00 73.44 74 VAL A N 1
ATOM 559 C CA . VAL A 1 74 ? -6.479 -10.128 32.365 1.00 73.44 74 VAL A CA 1
ATOM 560 C C . VAL A 1 74 ? -6.720 -10.633 30.942 1.00 73.44 74 VAL A C 1
ATOM 562 O O . VAL A 1 74 ? -5.840 -10.489 30.103 1.00 73.44 74 VAL A O 1
ATOM 565 N N . VAL A 1 75 ? -7.902 -11.169 30.630 1.00 69.12 75 VAL A N 1
ATOM 566 C CA . VAL A 1 75 ? -8.254 -11.640 29.281 1.00 69.12 75 VAL A CA 1
ATOM 567 C C . VAL A 1 75 ? -8.244 -10.488 28.282 1.00 69.12 75 VAL A C 1
ATOM 569 O O . VAL A 1 75 ? -7.678 -10.634 27.206 1.00 69.12 75 VAL A O 1
ATOM 572 N N . VAL A 1 76 ? -8.808 -9.332 28.630 1.00 66.50 76 VAL A N 1
ATOM 573 C CA . VAL A 1 76 ? -8.783 -8.133 27.784 1.00 66.50 76 VAL A CA 1
ATOM 574 C C . VAL A 1 76 ? -7.346 -7.684 27.545 1.00 66.50 76 VAL A C 1
ATOM 576 O O . VAL A 1 76 ? -6.976 -7.453 26.400 1.00 66.50 76 VAL A O 1
ATOM 579 N N . VAL A 1 77 ? -6.505 -7.634 28.581 1.00 69.19 77 VAL A N 1
ATOM 580 C CA . VAL A 1 77 ? -5.077 -7.321 28.437 1.00 69.19 77 VAL A CA 1
ATOM 581 C C . VAL A 1 77 ? -4.390 -8.341 27.528 1.00 69.19 77 VAL A C 1
ATOM 583 O O . VAL A 1 77 ? -3.660 -7.934 26.630 1.00 69.19 77 VAL A O 1
ATOM 586 N N . VAL A 1 78 ? -4.664 -9.641 27.688 1.00 73.25 78 VAL A N 1
ATOM 587 C CA . VAL A 1 78 ? -4.141 -10.716 26.826 1.00 73.25 78 VAL A CA 1
ATOM 588 C C . VAL A 1 78 ? -4.590 -10.535 25.371 1.00 73.25 78 VAL A C 1
ATOM 590 O O . VAL A 1 78 ? -3.781 -10.636 24.454 1.00 73.25 78 VAL A O 1
ATOM 593 N N . VAL A 1 79 ? -5.861 -10.224 25.130 1.00 67.56 79 VAL A N 1
ATOM 594 C CA . VAL A 1 79 ? -6.385 -9.966 23.783 1.00 67.56 79 VAL A CA 1
ATOM 595 C C . VAL A 1 79 ? -5.726 -8.729 23.183 1.00 67.56 79 VAL A C 1
ATOM 597 O O . VAL A 1 79 ? -5.296 -8.776 22.036 1.00 67.56 79 VAL A O 1
ATOM 600 N N . VAL A 1 80 ? -5.575 -7.649 23.951 1.00 69.56 80 VAL A N 1
ATOM 601 C CA . VAL A 1 80 ? -4.883 -6.435 23.503 1.00 69.56 80 VAL A CA 1
ATOM 602 C C . VAL A 1 80 ? -3.433 -6.746 23.143 1.00 69.56 80 VAL A C 1
ATOM 604 O O . VAL A 1 80 ? -3.001 -6.357 22.064 1.00 69.56 80 VAL A O 1
ATOM 607 N N . VAL A 1 81 ? -2.687 -7.491 23.968 1.00 71.94 81 VAL A N 1
ATOM 608 C CA . VAL A 1 81 ? -1.305 -7.859 23.613 1.00 71.94 81 VAL A CA 1
ATOM 609 C C . VAL A 1 81 ? -1.254 -8.775 22.396 1.00 71.94 81 VAL A C 1
ATOM 611 O O . VAL A 1 81 ? -0.377 -8.588 21.563 1.00 71.94 81 VAL A O 1
ATOM 614 N N . VAL A 1 82 ? -2.197 -9.706 22.224 1.00 75.00 82 VAL A N 1
ATOM 615 C CA . VAL A 1 82 ? -2.279 -10.542 21.015 1.00 75.00 82 VAL A CA 1
ATOM 616 C C . VAL A 1 82 ? -2.554 -9.682 19.786 1.00 75.00 82 VAL A C 1
ATOM 618 O O . VAL A 1 82 ? -1.865 -9.836 18.785 1.00 75.00 82 VAL A O 1
ATOM 621 N N . VAL A 1 83 ? -3.501 -8.745 19.855 1.00 67.94 83 VAL A N 1
ATOM 622 C CA . VAL A 1 83 ? -3.787 -7.806 18.761 1.00 67.94 83 VAL A CA 1
ATOM 623 C C . VAL A 1 83 ? -2.555 -6.965 18.449 1.00 67.94 83 VAL A C 1
ATOM 625 O O . VAL A 1 83 ? -2.191 -6.850 17.286 1.00 67.94 83 VAL A O 1
ATOM 628 N N . VAL A 1 84 ? -1.863 -6.439 19.461 1.00 70.31 84 VAL A N 1
ATOM 629 C CA . VAL A 1 84 ? -0.615 -5.686 19.277 1.00 70.31 84 VAL A CA 1
ATOM 630 C C . VAL A 1 84 ? 0.453 -6.558 18.618 1.00 70.31 84 VAL A C 1
ATOM 632 O O . VAL A 1 84 ? 1.083 -6.112 17.667 1.00 70.31 84 VAL A O 1
ATOM 635 N N . VAL A 1 85 ? 0.630 -7.808 19.049 1.00 73.62 85 VAL A N 1
ATOM 636 C CA . VAL A 1 85 ? 1.582 -8.748 18.437 1.00 73.62 85 VAL A CA 1
ATOM 637 C C . VAL A 1 85 ? 1.207 -9.041 16.987 1.00 73.62 85 VAL A C 1
ATOM 639 O O . VAL A 1 85 ? 2.068 -8.960 16.121 1.00 73.62 85 VAL A O 1
ATOM 642 N N . VAL A 1 86 ? -0.062 -9.331 16.695 1.00 72.06 86 VAL A N 1
ATOM 643 C CA . VAL A 1 86 ? -0.549 -9.569 15.328 1.00 72.06 86 VAL A CA 1
ATOM 644 C C . VAL A 1 86 ? -0.307 -8.345 14.458 1.00 72.06 86 VAL A C 1
ATOM 646 O O . VAL A 1 86 ? 0.212 -8.474 13.358 1.00 72.06 86 VAL A O 1
ATOM 649 N N . VAL A 1 87 ? -0.625 -7.154 14.954 1.00 68.56 87 VAL A N 1
ATOM 650 C CA . VAL A 1 87 ? -0.377 -5.893 14.259 1.00 68.56 87 VAL A CA 1
ATOM 651 C C . VAL A 1 87 ? 1.114 -5.695 14.000 1.00 68.56 87 VAL A C 1
ATOM 653 O O . VAL A 1 87 ? 1.485 -5.363 12.882 1.00 68.56 87 VAL A O 1
ATOM 656 N N . VAL A 1 88 ? 1.980 -5.947 14.983 1.00 72.69 88 VAL A N 1
ATOM 657 C CA . VAL A 1 88 ? 3.437 -5.868 14.808 1.00 72.69 88 VAL A CA 1
ATOM 658 C C . VAL A 1 88 ? 3.908 -6.870 13.757 1.00 72.69 88 VAL A C 1
ATOM 660 O O . VAL A 1 88 ? 4.674 -6.494 12.879 1.00 72.69 88 VAL A O 1
ATOM 663 N N . VAL A 1 89 ? 3.418 -8.111 13.783 1.00 74.06 89 VAL A N 1
ATOM 664 C CA . VAL A 1 89 ? 3.736 -9.129 12.770 1.00 74.06 89 VAL A CA 1
ATOM 665 C C . VAL A 1 89 ? 3.273 -8.682 11.385 1.00 74.06 89 VAL A C 1
ATOM 667 O O . VAL A 1 89 ? 4.048 -8.753 10.440 1.00 74.06 89 VAL A O 1
ATOM 670 N N . VAL A 1 90 ? 2.048 -8.171 11.255 1.00 69.38 90 VAL A N 1
ATOM 671 C CA . VAL A 1 90 ? 1.525 -7.642 9.987 1.00 69.38 90 VAL A CA 1
ATOM 672 C C . VAL A 1 90 ? 2.383 -6.482 9.497 1.00 69.38 90 VAL A C 1
ATOM 674 O O . VAL A 1 90 ? 2.748 -6.459 8.330 1.00 69.38 90 VAL A O 1
ATOM 677 N N . VAL A 1 91 ? 2.753 -5.547 10.372 1.00 69.56 91 VAL A N 1
ATOM 678 C CA . VAL A 1 91 ? 3.635 -4.427 10.022 1.00 69.56 91 VAL A CA 1
ATOM 679 C C . VAL A 1 91 ? 4.996 -4.939 9.556 1.00 69.56 91 VAL A C 1
ATOM 681 O O . VAL A 1 91 ? 5.477 -4.480 8.527 1.00 69.56 91 VAL A O 1
ATOM 684 N N . VAL A 1 92 ? 5.593 -5.913 10.246 1.00 73.62 92 VAL A N 1
ATOM 685 C CA . VAL A 1 92 ? 6.866 -6.524 9.836 1.00 73.62 92 VAL A CA 1
ATOM 686 C C . VAL A 1 92 ? 6.737 -7.178 8.461 1.00 73.62 92 VAL A C 1
ATOM 688 O O . VAL A 1 92 ? 7.547 -6.888 7.590 1.00 73.62 92 VAL A O 1
ATOM 691 N N . VAL A 1 93 ? 5.685 -7.963 8.216 1.00 74.12 93 VAL A N 1
ATOM 692 C CA . VAL A 1 93 ? 5.430 -8.600 6.912 1.00 74.12 93 VAL A CA 1
ATOM 693 C C . VAL A 1 93 ? 5.203 -7.558 5.812 1.00 74.12 93 VAL A C 1
ATOM 695 O O . VAL A 1 93 ? 5.728 -7.696 4.713 1.00 74.12 93 VAL A O 1
ATOM 698 N N . VAL A 1 94 ? 4.451 -6.488 6.083 1.00 68.75 94 VAL A N 1
ATOM 699 C CA . VAL A 1 94 ? 4.241 -5.391 5.124 1.00 68.75 94 VAL A CA 1
ATOM 700 C C . VAL A 1 94 ? 5.567 -4.708 4.800 1.00 68.75 94 VAL A C 1
ATOM 702 O O . VAL A 1 94 ? 5.858 -4.472 3.631 1.00 68.75 94 VAL A O 1
ATOM 705 N N . VAL A 1 95 ? 6.394 -4.434 5.810 1.00 74.69 95 VAL A N 1
ATOM 706 C CA . VAL A 1 95 ? 7.733 -3.869 5.618 1.00 74.69 95 VAL A CA 1
ATOM 707 C C . VAL A 1 95 ? 8.609 -4.821 4.800 1.00 74.69 95 VAL A C 1
ATOM 709 O O . VAL A 1 95 ? 9.262 -4.372 3.865 1.00 74.69 95 VAL A O 1
ATOM 712 N N . GLU A 1 96 ? 8.586 -6.126 5.070 1.00 78.38 96 GLU A N 1
ATOM 713 C CA . GLU A 1 96 ? 9.316 -7.128 4.283 1.00 78.38 96 GLU A CA 1
ATOM 714 C C . GLU A 1 96 ? 8.867 -7.147 2.817 1.00 78.38 96 GLU A C 1
ATOM 716 O O . GLU A 1 96 ? 9.704 -7.106 1.917 1.00 78.38 96 GLU A O 1
ATOM 721 N N . VAL A 1 97 ? 7.557 -7.143 2.556 1.00 73.19 97 VAL A N 1
ATOM 722 C CA . VAL A 1 97 ? 7.008 -7.084 1.194 1.00 73.19 97 VAL A CA 1
ATOM 723 C C . VAL A 1 97 ? 7.442 -5.799 0.491 1.00 73.19 97 VAL A C 1
ATOM 725 O O . VAL A 1 97 ? 7.879 -5.854 -0.656 1.00 73.19 97 VAL A O 1
ATOM 728 N N . VAL A 1 98 ? 7.392 -4.654 1.176 1.00 69.50 98 VAL A N 1
ATOM 729 C CA . VAL A 1 98 ? 7.880 -3.373 0.647 1.00 69.50 98 VAL A CA 1
ATOM 730 C C . VAL A 1 98 ? 9.362 -3.456 0.293 1.00 69.50 98 VAL A C 1
ATOM 732 O O . VAL A 1 98 ? 9.747 -3.049 -0.800 1.00 69.50 98 VAL A O 1
ATOM 735 N N . VAL A 1 99 ? 10.194 -4.030 1.163 1.00 73.38 99 VAL A N 1
ATOM 736 C CA . VAL A 1 99 ? 11.628 -4.205 0.903 1.00 73.38 99 VAL A CA 1
ATOM 737 C C . VAL A 1 99 ? 11.856 -5.096 -0.320 1.00 73.38 99 VAL A C 1
ATOM 739 O O . VAL A 1 99 ? 12.650 -4.739 -1.186 1.00 73.38 99 VAL A O 1
ATOM 742 N N . VAL A 1 100 ? 11.132 -6.212 -0.448 1.00 76.12 100 VAL A N 1
ATOM 743 C CA . VAL A 1 100 ? 11.224 -7.098 -1.621 1.00 76.12 100 VAL A CA 1
ATOM 744 C C . VAL A 1 100 ? 10.814 -6.367 -2.898 1.00 76.12 100 VAL A C 1
ATOM 746 O O . VAL A 1 100 ? 11.525 -6.446 -3.898 1.00 76.12 100 VAL A O 1
ATOM 749 N N . VAL A 1 101 ? 9.710 -5.620 -2.873 1.00 71.50 101 VAL A N 1
ATOM 750 C CA . VAL A 1 101 ? 9.242 -4.831 -4.021 1.00 71.50 101 VAL A CA 1
ATOM 751 C C . VAL A 1 101 ? 10.281 -3.785 -4.419 1.00 71.50 101 VAL A C 1
ATOM 753 O O . VAL A 1 101 ? 10.625 -3.693 -5.595 1.00 71.50 101 VAL A O 1
ATOM 756 N N . VAL A 1 102 ? 10.845 -3.052 -3.457 1.00 71.06 102 VAL A N 1
ATOM 757 C CA . VAL A 1 102 ? 11.914 -2.075 -3.711 1.00 71.06 102 VAL A CA 1
ATOM 758 C C . VAL A 1 102 ? 13.131 -2.756 -4.337 1.00 71.06 102 VAL A C 1
ATOM 760 O O . VAL A 1 102 ? 13.647 -2.267 -5.339 1.00 71.06 102 VAL A O 1
ATOM 763 N N . VAL A 1 103 ? 13.564 -3.909 -3.820 1.00 74.19 103 VAL A N 1
ATOM 764 C CA . VAL A 1 103 ? 14.688 -4.670 -4.390 1.00 74.19 103 VAL A CA 1
ATOM 765 C C . VAL A 1 103 ? 14.393 -5.105 -5.827 1.00 74.19 103 VAL A C 1
ATOM 767 O O . VAL A 1 103 ? 15.239 -4.925 -6.699 1.00 74.19 103 VAL A O 1
ATOM 770 N N . VAL A 1 104 ? 13.197 -5.624 -6.110 1.00 74.25 104 VAL A N 1
ATOM 771 C CA . VAL A 1 104 ? 12.795 -6.025 -7.468 1.00 74.25 104 VAL A CA 1
ATOM 772 C C . VAL A 1 104 ? 12.769 -4.824 -8.416 1.00 74.25 104 VAL A C 1
ATOM 774 O O . VAL A 1 104 ? 13.305 -4.917 -9.518 1.00 74.25 104 VAL A O 1
ATOM 777 N N . ILE A 1 105 ? 12.214 -3.685 -7.992 1.00 73.12 105 ILE A N 1
ATOM 778 C CA . ILE A 1 105 ? 12.195 -2.446 -8.786 1.00 73.12 105 ILE A CA 1
ATOM 779 C C . ILE A 1 105 ? 13.624 -1.992 -9.094 1.00 73.12 105 ILE A C 1
ATOM 781 O O . ILE A 1 105 ? 13.940 -1.708 -10.247 1.00 73.12 105 ILE A O 1
ATOM 785 N N . VAL A 1 106 ? 14.510 -1.982 -8.096 1.00 72.12 106 VAL A N 1
ATOM 786 C CA . VAL A 1 106 ? 15.925 -1.633 -8.281 1.00 72.12 106 VAL A CA 1
ATOM 787 C C . VAL A 1 106 ? 16.593 -2.577 -9.284 1.00 72.12 106 VAL A C 1
ATOM 789 O O . VAL A 1 106 ? 17.281 -2.111 -10.188 1.00 72.12 106 VAL A O 1
ATOM 792 N N . VAL A 1 107 ? 16.352 -3.887 -9.190 1.00 76.56 107 VAL A N 1
ATOM 793 C CA . VAL A 1 107 ? 16.879 -4.871 -10.150 1.00 76.56 107 VAL A CA 1
ATOM 794 C C . VAL A 1 107 ? 16.364 -4.601 -11.566 1.00 76.56 107 VAL A C 1
ATOM 796 O O . VAL A 1 107 ? 17.155 -4.607 -12.506 1.00 76.56 107 VAL A O 1
ATOM 799 N N . VAL A 1 108 ? 15.072 -4.311 -11.740 1.00 74.31 108 VAL A N 1
ATOM 800 C CA . VAL A 1 108 ? 14.492 -3.973 -13.052 1.00 74.31 108 VAL A CA 1
ATOM 801 C C . VAL A 1 108 ? 15.125 -2.706 -13.623 1.00 74.31 108 VAL A C 1
ATOM 803 O O . VAL A 1 108 ? 15.527 -2.705 -14.783 1.00 74.31 108 VAL A O 1
ATOM 806 N N . VAL A 1 109 ? 15.278 -1.650 -12.819 1.00 71.75 109 VAL A N 1
ATOM 807 C CA . VAL A 1 109 ? 15.946 -0.409 -13.242 1.00 71.75 109 VAL A CA 1
ATOM 808 C C . VAL A 1 109 ? 17.382 -0.697 -13.683 1.00 71.75 109 VAL A C 1
ATOM 810 O O . VAL A 1 109 ? 17.788 -0.251 -14.754 1.00 71.75 109 VAL A O 1
ATOM 813 N N . VAL A 1 110 ? 18.134 -1.496 -12.921 1.00 74.62 110 VAL A N 1
ATOM 814 C CA . VAL A 1 110 ? 19.497 -1.908 -13.292 1.00 74.62 110 VAL A CA 1
ATOM 815 C C . VAL A 1 110 ? 19.502 -2.665 -14.623 1.00 74.62 110 VAL A C 1
ATOM 817 O O . VAL A 1 110 ? 20.322 -2.363 -15.487 1.00 74.62 110 VAL A O 1
ATOM 820 N N . VAL A 1 111 ? 18.571 -3.598 -14.839 1.00 75.94 111 VAL A N 1
ATOM 821 C CA . VAL A 1 111 ? 18.445 -4.334 -16.108 1.00 75.94 111 VAL A CA 1
ATOM 822 C C . VAL A 1 111 ? 18.125 -3.392 -17.270 1.00 75.94 111 VAL A C 1
ATOM 824 O O . VAL A 1 111 ? 18.763 -3.488 -18.315 1.00 75.94 111 VAL A O 1
ATOM 827 N N . VAL A 1 112 ? 17.192 -2.453 -17.100 1.00 71.19 112 VAL A N 1
ATOM 828 C CA . VAL A 1 112 ? 16.849 -1.454 -18.127 1.00 71.19 112 VAL A CA 1
ATOM 829 C C . VAL A 1 112 ? 18.060 -0.590 -18.470 1.00 71.19 112 VAL A C 1
ATOM 831 O O . VAL A 1 112 ? 18.355 -0.401 -19.647 1.00 71.19 112 VAL A O 1
ATOM 834 N N . VAL A 1 113 ? 18.805 -0.122 -17.467 1.00 72.38 113 VAL A N 1
ATOM 835 C CA . VAL A 1 113 ? 20.042 0.643 -17.680 1.00 72.38 113 VAL A CA 1
ATOM 836 C C . VAL A 1 113 ? 21.061 -0.185 -18.462 1.00 72.38 113 VAL A C 1
ATOM 838 O O . VAL A 1 113 ? 21.630 0.314 -19.429 1.00 72.38 113 VAL A O 1
ATOM 841 N N . VAL A 1 114 ? 21.255 -1.461 -18.117 1.00 75.38 114 VAL A N 1
ATOM 842 C CA . VAL A 1 114 ? 22.152 -2.364 -18.857 1.00 75.38 114 VAL A CA 1
ATOM 843 C C . VAL A 1 114 ? 21.699 -2.532 -20.309 1.00 75.38 114 VAL A C 1
ATOM 845 O O . VAL A 1 114 ? 22.522 -2.417 -21.213 1.00 75.38 114 VAL A O 1
ATOM 848 N N . VAL A 1 115 ? 20.406 -2.747 -20.563 1.00 74.81 115 VAL A N 1
ATOM 849 C CA . VAL A 1 115 ? 19.859 -2.867 -21.926 1.00 74.81 115 VAL A CA 1
ATOM 850 C C . VAL A 1 115 ? 20.087 -1.584 -22.723 1.00 74.81 115 VAL A C 1
ATOM 852 O O . VAL A 1 115 ? 20.553 -1.646 -23.857 1.00 74.81 115 VAL A O 1
ATOM 855 N N . VAL A 1 116 ? 19.818 -0.422 -22.130 1.00 69.44 116 VAL A N 1
ATOM 856 C CA . VAL A 1 116 ? 20.067 0.884 -22.753 1.00 69.44 116 VAL A CA 1
ATOM 857 C C . VAL A 1 116 ? 21.545 1.047 -23.107 1.00 69.44 116 VAL A C 1
ATOM 859 O O . VAL A 1 116 ? 21.863 1.428 -24.231 1.00 69.44 116 VAL A O 1
ATOM 862 N N . VAL A 1 117 ? 22.455 0.703 -22.192 1.00 74.31 117 VAL A N 1
ATOM 863 C CA . VAL A 1 117 ? 23.902 0.738 -22.447 1.00 74.31 117 VAL A CA 1
ATOM 864 C C . VAL A 1 117 ? 24.276 -0.196 -23.600 1.00 74.31 117 VAL A C 1
ATOM 866 O O . VAL A 1 117 ? 25.013 0.214 -24.492 1.00 74.31 117 VAL A O 1
ATOM 869 N N . VAL A 1 118 ? 23.732 -1.416 -23.646 1.00 76.12 118 VAL A N 1
ATOM 870 C CA . VAL A 1 118 ? 23.961 -2.362 -24.751 1.00 76.12 118 VAL A CA 1
ATOM 871 C C . VAL A 1 118 ? 23.453 -1.800 -26.081 1.00 76.12 118 VAL A C 1
ATOM 873 O O . VAL A 1 118 ? 24.172 -1.865 -27.074 1.00 76.12 118 VAL A O 1
ATOM 876 N N . VAL A 1 119 ? 22.259 -1.202 -26.115 1.00 72.06 119 VAL A N 1
ATOM 877 C CA . VAL A 1 119 ? 21.711 -0.562 -27.324 1.00 72.06 119 VAL A CA 1
ATOM 878 C C . VAL A 1 119 ? 22.609 0.581 -27.790 1.00 72.06 119 VAL A C 1
ATOM 880 O O . VAL A 1 119 ? 22.937 0.646 -28.971 1.00 72.06 119 VAL A O 1
ATOM 883 N N . VAL A 1 120 ? 23.065 1.443 -26.877 1.00 71.75 120 VAL A N 1
ATOM 884 C CA . VAL A 1 120 ? 24.002 2.529 -27.202 1.00 71.75 120 VAL A CA 1
ATOM 885 C C . VAL A 1 120 ? 25.301 1.964 -27.778 1.00 71.75 120 VAL A C 1
ATOM 887 O O . VAL A 1 120 ? 25.757 2.438 -28.815 1.00 71.75 120 VAL A O 1
ATOM 890 N N . VAL A 1 121 ? 25.868 0.915 -27.176 1.00 75.56 121 VAL A N 1
ATOM 891 C CA . VAL A 1 121 ? 27.078 0.249 -27.686 1.00 75.56 121 VAL A CA 1
ATOM 892 C C . VAL A 1 121 ? 26.849 -0.328 -29.084 1.00 75.56 121 VAL A C 1
ATOM 894 O O . VAL A 1 121 ? 27.681 -0.122 -29.962 1.00 75.56 121 VAL A O 1
ATOM 897 N N . VAL A 1 122 ? 25.721 -0.997 -29.332 1.00 76.31 122 VAL A N 1
ATOM 898 C CA . VAL A 1 122 ? 25.377 -1.545 -30.656 1.00 76.31 122 VAL A CA 1
ATOM 899 C C . VAL A 1 122 ? 25.234 -0.434 -31.696 1.00 76.31 122 VAL A C 1
ATOM 901 O O . VAL A 1 122 ? 25.790 -0.553 -32.784 1.00 76.31 122 VAL A O 1
ATOM 904 N N . VAL A 1 123 ? 24.550 0.665 -31.367 1.00 71.25 123 VAL A N 1
ATOM 905 C CA . VAL A 1 123 ? 24.420 1.830 -32.258 1.00 71.25 123 VAL A CA 1
ATOM 906 C C . VAL A 1 123 ? 25.793 2.420 -32.576 1.00 71.25 123 VAL A C 1
ATOM 908 O O . VAL A 1 123 ? 26.093 2.660 -33.741 1.00 71.25 123 VAL A O 1
ATOM 911 N N . VAL A 1 124 ? 26.656 2.590 -31.572 1.00 72.81 124 VAL A N 1
ATOM 912 C CA . VAL A 1 124 ? 28.031 3.073 -31.767 1.00 72.81 124 VAL A CA 1
ATOM 913 C C . VAL A 1 124 ? 28.822 2.127 -32.675 1.00 72.81 124 VAL A C 1
ATOM 915 O O . VAL A 1 124 ? 29.468 2.590 -33.609 1.00 72.81 124 VAL A O 1
ATOM 918 N N . VAL A 1 125 ? 28.733 0.809 -32.469 1.00 76.38 125 VAL A N 1
ATOM 919 C CA . VAL A 1 125 ? 29.394 -0.191 -33.326 1.00 76.38 125 VAL A CA 1
ATOM 920 C C . VAL A 1 125 ? 28.884 -0.117 -34.769 1.00 76.38 125 VAL A C 1
ATOM 922 O O . VAL A 1 125 ? 29.694 -0.127 -35.693 1.00 76.38 125 VAL A O 1
ATOM 925 N N . ILE A 1 126 ? 27.571 0.012 -34.983 1.00 78.06 126 ILE A N 1
ATOM 926 C CA . ILE A 1 126 ? 26.976 0.155 -36.322 1.00 78.06 126 ILE A CA 1
ATOM 927 C C . ILE A 1 126 ? 27.486 1.428 -37.004 1.00 78.06 126 ILE A C 1
ATOM 929 O O . ILE A 1 126 ? 27.913 1.372 -38.155 1.00 78.06 126 ILE A O 1
ATOM 933 N N . VAL A 1 127 ? 27.498 2.560 -36.295 1.00 70.00 127 VAL A N 1
ATOM 934 C CA . VAL A 1 127 ? 28.020 3.832 -36.817 1.00 70.00 127 VAL A CA 1
ATOM 935 C C . VAL A 1 127 ? 29.493 3.695 -37.204 1.00 70.00 127 VAL A C 1
ATOM 937 O O . VAL A 1 127 ? 29.874 4.109 -38.294 1.00 70.00 127 VAL A O 1
ATOM 940 N N . VAL A 1 128 ? 30.315 3.058 -36.367 1.00 75.50 128 VAL A N 1
ATOM 941 C CA . VAL A 1 128 ? 31.738 2.824 -36.661 1.00 75.50 128 VAL A CA 1
ATOM 942 C C . VAL A 1 128 ? 31.920 1.942 -37.898 1.00 75.50 128 VAL A C 1
ATOM 944 O O . VAL A 1 128 ? 32.735 2.273 -38.754 1.00 75.50 128 VAL A O 1
ATOM 947 N N . VAL A 1 129 ? 31.153 0.855 -38.041 1.00 78.94 129 VAL A N 1
ATOM 948 C CA . VAL A 1 129 ? 31.212 -0.017 -39.228 1.00 78.94 129 VAL A CA 1
ATOM 949 C C . VAL A 1 129 ? 30.821 0.746 -40.493 1.00 78.94 129 VAL A C 1
ATOM 951 O O . VAL A 1 129 ? 31.527 0.645 -41.493 1.00 78.94 129 VAL A O 1
ATOM 954 N N . VAL A 1 130 ? 29.751 1.545 -40.451 1.00 75.00 130 VAL A N 1
ATOM 955 C CA . VAL A 1 130 ? 29.331 2.387 -41.583 1.00 75.00 130 VAL A CA 1
ATOM 956 C C . VAL A 1 130 ? 30.429 3.383 -41.955 1.00 75.00 130 VAL A C 1
ATOM 958 O O . VAL A 1 130 ? 30.778 3.484 -43.125 1.00 75.00 130 VAL A O 1
ATOM 961 N N . VAL A 1 131 ? 31.031 4.062 -40.975 1.00 72.62 131 VAL A N 1
ATOM 962 C CA . VAL A 1 131 ? 32.147 4.991 -41.216 1.00 72.62 131 VAL A CA 1
ATOM 963 C C . VAL A 1 131 ? 33.336 4.270 -41.854 1.00 72.62 131 VAL A C 1
ATOM 965 O O . VAL A 1 131 ? 33.895 4.771 -42.822 1.00 72.62 131 VAL A O 1
ATOM 968 N N . VAL A 1 132 ? 33.707 3.081 -41.370 1.00 77.38 132 VAL A N 1
ATOM 969 C CA . VAL A 1 132 ? 34.812 2.295 -41.943 1.00 77.38 132 VAL A CA 1
ATOM 970 C C . VAL A 1 132 ? 34.510 1.870 -43.381 1.00 77.38 132 VAL A C 1
ATOM 972 O O . VAL A 1 132 ? 35.372 2.034 -44.239 1.00 77.38 132 VAL A O 1
ATOM 975 N N . VAL A 1 133 ? 33.304 1.371 -43.668 1.00 79.62 133 VAL A N 1
ATOM 976 C CA . VAL A 1 133 ? 32.891 0.982 -45.029 1.00 79.62 133 VAL A CA 1
ATOM 977 C C . VAL A 1 133 ? 32.939 2.183 -45.971 1.00 79.62 133 VAL A C 1
ATOM 979 O O . VAL A 1 133 ? 33.578 2.092 -47.014 1.00 79.62 133 VAL A O 1
ATOM 982 N N . VAL A 1 134 ? 32.381 3.328 -45.563 1.00 71.31 134 VAL A N 1
ATOM 983 C CA . VAL A 1 134 ? 32.432 4.577 -46.340 1.00 71.31 134 VAL A CA 1
ATOM 984 C C . VAL A 1 134 ? 33.879 5.010 -46.587 1.00 71.31 134 VAL A C 1
ATOM 986 O O . VAL A 1 134 ? 34.225 5.376 -47.703 1.00 71.31 134 VAL A O 1
ATOM 989 N N . VAL A 1 135 ? 34.764 4.925 -45.589 1.00 74.19 135 VAL A N 1
ATOM 990 C CA . VAL A 1 135 ? 36.188 5.266 -45.753 1.00 74.19 135 VAL A CA 1
ATOM 991 C C . VAL A 1 135 ? 36.891 4.318 -46.734 1.00 74.19 135 VAL A C 1
ATOM 993 O O . VAL A 1 135 ? 37.641 4.789 -47.587 1.00 74.19 135 VAL A O 1
ATOM 996 N N . VAL A 1 136 ? 36.651 3.003 -46.665 1.00 80.69 136 VAL A N 1
ATOM 997 C CA . VAL A 1 136 ? 37.237 2.029 -47.609 1.00 80.69 136 VAL A CA 1
ATOM 998 C C . VAL A 1 136 ? 36.713 2.248 -49.029 1.00 80.69 136 VAL A C 1
ATOM 1000 O O . VAL A 1 136 ? 37.505 2.264 -49.972 1.00 80.69 136 VAL A O 1
ATOM 1003 N N . GLU A 1 137 ? 35.408 2.464 -49.190 1.00 74.50 137 GLU A N 1
ATOM 1004 C CA . GLU A 1 137 ? 34.792 2.790 -50.479 1.00 74.50 137 GLU A CA 1
ATOM 1005 C C . GLU A 1 137 ? 35.382 4.079 -51.063 1.00 74.50 137 GLU A C 1
ATOM 1007 O O . GLU A 1 137 ? 35.798 4.092 -52.221 1.00 74.50 137 GLU A O 1
ATOM 1012 N N . VAL A 1 138 ? 35.524 5.132 -50.252 1.00 63.78 138 VAL A N 1
ATOM 1013 C CA . VAL A 1 138 ? 36.158 6.391 -50.660 1.00 63.78 138 VAL A CA 1
ATOM 1014 C C . VAL A 1 138 ? 37.608 6.161 -51.091 1.00 63.78 138 VAL A C 1
ATOM 1016 O O . VAL A 1 138 ? 37.990 6.664 -52.137 1.00 63.78 138 VAL A O 1
ATOM 1019 N N . VAL A 1 139 ? 38.416 5.359 -50.390 1.00 72.75 139 VAL A N 1
ATOM 1020 C CA . VAL A 1 139 ? 39.815 5.080 -50.788 1.00 72.75 139 VAL A CA 1
ATOM 1021 C C . VAL A 1 139 ? 39.907 4.354 -52.141 1.00 72.75 139 VAL A C 1
ATOM 1023 O O . VAL A 1 139 ? 40.759 4.696 -52.963 1.00 72.75 139 VAL A O 1
ATOM 1026 N N . VAL A 1 140 ? 39.023 3.386 -52.406 1.00 71.94 140 VAL A N 1
ATOM 1027 C CA . VAL A 1 140 ? 38.975 2.648 -53.684 1.00 71.94 140 VAL A CA 1
ATOM 1028 C C . VAL A 1 140 ? 38.500 3.550 -54.832 1.00 71.94 140 VAL A C 1
ATOM 1030 O O . VAL A 1 140 ? 39.019 3.457 -55.943 1.00 71.94 140 VAL A O 1
ATOM 1033 N N . VAL A 1 141 ? 37.559 4.460 -54.563 1.00 62.59 141 VAL A N 1
ATOM 1034 C CA . VAL A 1 141 ? 37.016 5.425 -55.534 1.00 62.59 141 VAL A CA 1
ATOM 1035 C C . VA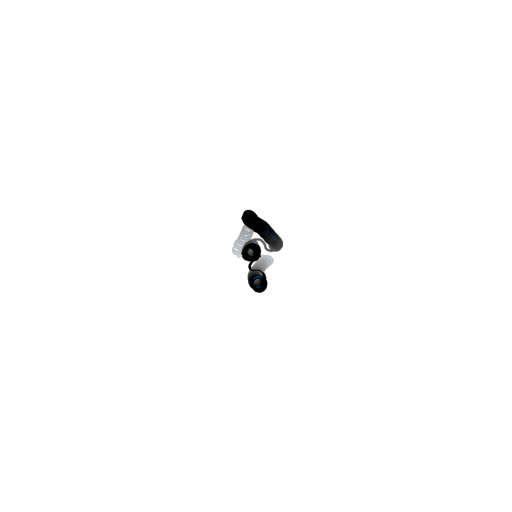L A 1 141 ? 37.979 6.594 -55.796 1.00 62.59 141 VAL A C 1
ATOM 1037 O O . VAL A 1 141 ? 38.140 6.998 -56.944 1.00 62.59 141 VAL A O 1
ATOM 1040 N N . VAL A 1 142 ? 38.682 7.101 -54.779 1.00 62.69 142 VAL A N 1
ATOM 1041 C CA . VAL A 1 142 ? 39.706 8.164 -54.881 1.00 62.69 142 VAL A CA 1
ATOM 1042 C C . VAL A 1 142 ? 40.840 7.756 -55.822 1.00 62.69 142 VAL A C 1
ATOM 1044 O O . VAL A 1 142 ? 41.321 8.580 -56.597 1.00 62.69 142 VAL A O 1
ATOM 1047 N N . ALA A 1 143 ? 41.225 6.475 -55.820 1.00 64.94 143 ALA A N 1
ATOM 1048 C CA . ALA A 1 143 ? 42.207 5.934 -56.762 1.00 64.94 143 ALA A CA 1
ATOM 1049 C C . ALA A 1 143 ? 41.737 5.990 -58.229 1.00 64.94 143 ALA A C 1
ATOM 1051 O O . ALA A 1 143 ? 42.561 6.019 -59.142 1.00 64.94 143 ALA A O 1
ATOM 1052 N N . VAL A 1 144 ? 40.424 6.008 -58.460 1.00 68.81 144 VAL A N 1
ATOM 1053 C CA . VAL A 1 144 ? 39.809 6.031 -59.794 1.00 68.81 144 VAL A CA 1
ATOM 1054 C C . VAL A 1 144 ? 39.453 7.457 -60.222 1.00 68.81 144 VAL A C 1
ATOM 1056 O O . VAL A 1 144 ? 39.331 7.732 -61.413 1.00 68.81 144 VAL A O 1
ATOM 1059 N N . ILE A 1 145 ? 39.279 8.376 -59.272 1.00 56.59 145 ILE A N 1
ATOM 1060 C CA . ILE A 1 145 ? 38.558 9.618 -59.511 1.00 56.59 145 ILE A CA 1
ATOM 1061 C C . ILE A 1 145 ? 39.191 10.800 -58.760 1.00 56.59 145 ILE A C 1
ATOM 1063 O O . ILE A 1 145 ? 38.560 11.381 -57.897 1.00 56.59 145 ILE A O 1
ATOM 1067 N N . VAL A 1 146 ? 40.418 11.233 -59.064 1.00 66.62 146 VAL A N 1
ATOM 1068 C CA . VAL A 1 146 ? 40.966 12.461 -58.432 1.00 66.62 146 VAL A CA 1
ATOM 1069 C C . VAL A 1 146 ? 40.188 13.737 -58.824 1.00 66.62 146 VAL A C 1
ATOM 1071 O O . VAL A 1 146 ? 40.225 14.737 -58.117 1.00 66.62 146 VAL A O 1
ATOM 1074 N N . GLU A 1 147 ? 39.385 13.681 -59.888 1.00 61.97 147 GLU A N 1
ATOM 1075 C CA . GLU A 1 147 ? 38.643 14.832 -60.427 1.00 61.97 147 GLU A CA 1
ATOM 1076 C C . GLU A 1 147 ? 37.162 14.944 -60.003 1.00 61.97 147 GLU A C 1
ATOM 1078 O O . GLU A 1 147 ? 36.613 16.035 -60.075 1.00 61.97 147 GLU A O 1
ATOM 1083 N N . ILE A 1 148 ? 36.491 13.884 -59.526 1.00 64.31 148 ILE A N 1
ATOM 1084 C CA . ILE A 1 148 ? 35.087 13.966 -59.017 1.00 64.31 148 ILE A CA 1
ATOM 1085 C C . ILE A 1 148 ? 35.059 14.064 -57.470 1.00 64.31 148 ILE A C 1
ATOM 1087 O O . ILE A 1 148 ? 34.002 14.228 -56.864 1.00 64.31 148 ILE A O 1
ATOM 1091 N N . ILE A 1 149 ? 36.223 14.013 -56.805 1.00 62.06 149 ILE A N 1
ATOM 1092 C CA . ILE A 1 149 ? 36.367 14.005 -55.333 1.00 62.06 149 ILE A CA 1
ATOM 1093 C C . ILE A 1 149 ? 35.824 15.256 -54.652 1.00 62.06 149 ILE A C 1
ATOM 1095 O O . ILE A 1 149 ? 35.281 15.141 -53.557 1.00 62.06 149 ILE A O 1
ATOM 1099 N N . GLU A 1 150 ? 35.927 16.429 -55.272 1.00 74.06 150 GLU A N 1
ATOM 1100 C CA . GLU A 1 150 ? 35.461 17.679 -54.658 1.00 74.06 150 GLU A CA 1
ATOM 1101 C C . GLU A 1 150 ? 33.969 17.608 -54.292 1.00 74.06 150 GLU A C 1
ATOM 1103 O O . GLU A 1 150 ? 33.566 18.000 -53.201 1.00 74.06 150 GLU A O 1
ATOM 1108 N N . ILE A 1 151 ? 33.159 16.994 -55.155 1.00 72.69 151 ILE A N 1
ATOM 1109 C CA . ILE A 1 151 ? 31.714 16.849 -54.946 1.00 72.69 151 ILE A CA 1
ATOM 1110 C C . ILE A 1 151 ? 31.416 15.741 -53.925 1.00 72.69 151 ILE A C 1
ATOM 1112 O O . ILE A 1 151 ? 30.519 15.876 -53.095 1.00 72.69 151 ILE A O 1
ATOM 1116 N N . VAL A 1 152 ? 32.180 14.646 -53.950 1.00 69.31 152 VAL A N 1
ATOM 1117 C CA . VAL A 1 152 ? 31.978 13.507 -53.040 1.00 69.31 152 VAL A CA 1
ATOM 1118 C C . VAL A 1 152 ? 32.341 13.871 -51.596 1.00 69.31 152 VAL A C 1
ATOM 1120 O O . VAL A 1 152 ? 31.632 13.462 -50.680 1.00 69.31 152 VAL A O 1
ATOM 1123 N N . VAL A 1 153 ? 33.385 14.677 -51.372 1.00 74.19 153 VAL A N 1
ATOM 1124 C CA . VAL A 1 153 ? 33.805 15.113 -50.026 1.00 74.19 153 VAL A CA 1
ATOM 1125 C C . VAL A 1 153 ? 32.723 15.947 -49.346 1.00 74.19 153 VAL A C 1
ATOM 1127 O O . VAL A 1 153 ? 32.412 15.688 -48.187 1.00 74.19 153 VAL A O 1
ATOM 1130 N N . VAL A 1 154 ? 32.081 16.863 -50.076 1.00 74.56 154 VAL A N 1
ATOM 1131 C CA . VAL A 1 154 ? 30.970 17.673 -49.549 1.00 74.56 154 VAL A CA 1
ATOM 1132 C C . VAL A 1 154 ? 29.782 16.787 -49.159 1.00 74.56 154 VAL A C 1
ATOM 1134 O O . VAL A 1 154 ? 29.198 16.956 -48.090 1.00 74.56 154 VAL A O 1
ATOM 1137 N N . VAL A 1 155 ? 29.447 15.784 -49.977 1.00 73.56 155 VAL A N 1
ATOM 1138 C CA . VAL A 1 155 ? 28.360 14.841 -49.663 1.00 73.56 155 VAL A CA 1
ATOM 1139 C C . VAL A 1 155 ? 28.696 13.994 -48.430 1.00 73.56 155 VAL A C 1
ATOM 1141 O O . VAL A 1 155 ? 27.850 13.841 -47.550 1.00 73.56 155 VAL A O 1
ATOM 1144 N N . VAL A 1 156 ? 29.922 13.472 -48.325 1.00 74.56 156 VAL A N 1
ATOM 1145 C CA . VAL A 1 156 ? 30.364 12.683 -47.162 1.00 74.56 156 VAL A CA 1
ATOM 1146 C C . VAL A 1 156 ? 30.383 13.539 -45.894 1.00 74.56 156 VAL A C 1
ATOM 1148 O O . VAL A 1 156 ? 29.928 13.078 -44.851 1.00 74.56 156 VAL A O 1
ATOM 1151 N N . GLU A 1 157 ? 30.832 14.790 -45.971 1.00 75.56 157 GLU A N 1
ATOM 1152 C CA . GLU A 1 157 ? 30.835 15.723 -44.841 1.00 75.56 157 GLU A CA 1
ATOM 1153 C C . GLU A 1 157 ? 29.416 15.983 -44.318 1.00 75.56 157 GLU A C 1
ATOM 1155 O O . GLU A 1 157 ? 29.165 15.860 -43.118 1.00 75.56 157 GLU A O 1
ATOM 1160 N N . VAL A 1 158 ? 28.454 16.226 -45.214 1.00 75.31 158 VAL A N 1
ATOM 1161 C CA . VAL A 1 158 ? 27.039 16.382 -44.846 1.00 75.31 158 VAL A CA 1
ATOM 1162 C C . VAL A 1 158 ? 26.488 15.113 -44.192 1.00 75.31 158 VAL A C 1
ATOM 1164 O O . VAL A 1 158 ? 25.804 15.197 -43.170 1.00 75.31 158 VAL A O 1
ATOM 1167 N N . VAL A 1 159 ? 26.814 13.929 -44.719 1.00 72.94 159 VAL A N 1
ATOM 1168 C CA . VAL A 1 159 ? 26.388 12.650 -44.127 1.00 72.94 159 VAL A CA 1
ATOM 1169 C C . VAL A 1 159 ? 26.980 12.469 -42.727 1.00 72.94 159 VAL A C 1
ATOM 1171 O O . VAL A 1 159 ? 26.254 12.082 -41.813 1.00 72.94 159 VAL A O 1
ATOM 1174 N N . VAL A 1 160 ? 28.256 12.803 -42.512 1.00 73.56 160 VAL A N 1
ATOM 1175 C CA . VAL A 1 160 ? 28.901 12.726 -41.191 1.00 73.56 160 VAL A CA 1
ATOM 1176 C C . VAL A 1 160 ? 28.238 13.684 -40.201 1.00 73.56 160 VAL A C 1
ATOM 1178 O O . VAL A 1 160 ? 27.922 13.272 -39.086 1.00 73.56 160 VAL A O 1
ATOM 1181 N N . VAL A 1 161 ? 27.954 14.929 -40.597 1.00 72.50 161 VAL A N 1
ATOM 1182 C CA . VAL A 1 161 ? 27.262 15.905 -39.735 1.00 72.50 161 VAL A CA 1
ATOM 1183 C C . VAL A 1 161 ? 25.865 15.412 -39.362 1.00 72.50 161 VAL A C 1
ATOM 1185 O O . VAL A 1 161 ? 25.491 15.457 -38.189 1.00 72.50 161 VAL A O 1
ATOM 1188 N N . VAL A 1 162 ? 25.107 14.879 -40.323 1.00 72.38 162 VAL A N 1
ATOM 1189 C CA . VAL A 1 162 ? 23.780 14.306 -40.063 1.00 72.38 162 VAL A CA 1
ATOM 1190 C C . VAL A 1 162 ? 23.881 13.120 -39.103 1.00 72.38 162 VAL A C 1
ATOM 1192 O O . VAL A 1 1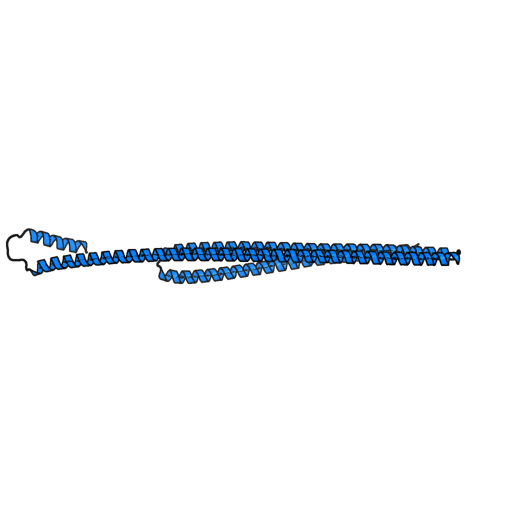62 ? 23.149 13.084 -38.118 1.00 72.38 162 VAL A O 1
ATOM 1195 N N . VAL A 1 163 ? 24.812 12.185 -39.317 1.00 72.12 163 VAL A N 1
ATOM 1196 C CA . VAL A 1 163 ? 25.012 11.030 -38.424 1.00 72.12 163 VAL A CA 1
ATOM 1197 C C . VAL A 1 163 ? 25.385 11.481 -37.010 1.00 72.12 163 VAL A C 1
ATOM 1199 O O . VAL A 1 163 ? 24.813 10.978 -36.046 1.00 72.12 163 VAL A O 1
ATOM 1202 N N . VAL A 1 164 ? 26.276 12.465 -36.861 1.00 73.50 164 VAL A N 1
ATOM 1203 C CA . VAL A 1 164 ? 26.663 13.013 -35.550 1.00 73.50 164 VAL A CA 1
ATOM 1204 C C . VAL A 1 164 ? 25.465 13.649 -34.844 1.00 73.50 164 VAL A C 1
ATOM 1206 O O . VAL A 1 164 ? 25.228 13.366 -33.670 1.00 73.50 164 VAL A O 1
ATOM 1209 N N . VAL A 1 165 ? 24.666 14.455 -35.547 1.00 73.56 165 VAL A N 1
ATOM 1210 C CA . VAL A 1 165 ? 23.456 15.074 -34.983 1.00 73.56 165 VAL A CA 1
ATOM 1211 C C . VAL A 1 165 ? 22.440 14.012 -34.569 1.00 73.56 165 VAL A C 1
ATOM 1213 O O . VAL A 1 165 ? 21.883 14.098 -33.477 1.00 73.56 165 VAL A O 1
ATOM 1216 N N . VAL A 1 166 ? 22.241 12.972 -35.381 1.00 73.12 166 VAL A N 1
ATOM 1217 C CA . VAL A 1 166 ? 21.343 11.856 -35.052 1.00 73.12 166 VAL A CA 1
ATOM 1218 C C . VAL A 1 166 ? 21.830 11.108 -33.810 1.00 73.12 166 VAL A C 1
ATOM 1220 O O . VAL A 1 166 ? 21.030 10.840 -32.918 1.00 73.12 166 VAL A O 1
ATOM 1223 N N . VAL A 1 167 ? 23.131 10.826 -33.691 1.00 73.19 167 VAL A N 1
ATOM 1224 C CA . VAL A 1 167 ? 23.707 10.189 -32.494 1.00 73.19 167 VAL A CA 1
ATOM 1225 C C . VAL A 1 167 ? 23.501 11.063 -31.256 1.00 73.19 167 VAL A C 1
ATOM 1227 O O . VAL A 1 167 ? 23.049 10.556 -30.232 1.00 73.19 167 VAL A O 1
ATOM 1230 N N . VAL A 1 168 ? 23.753 12.373 -31.340 1.00 75.56 168 VAL A N 1
ATOM 1231 C CA . VAL A 1 168 ? 23.517 13.309 -30.226 1.00 75.56 168 VAL A CA 1
ATOM 1232 C C . VAL A 1 168 ? 22.044 13.315 -29.815 1.00 75.56 168 VAL A C 1
ATOM 1234 O O . VAL A 1 168 ? 21.744 13.223 -28.627 1.00 75.56 168 VAL A O 1
ATOM 1237 N N . VAL A 1 169 ? 21.119 13.356 -30.775 1.00 74.38 169 VAL A N 1
ATOM 1238 C CA . VAL A 1 169 ? 19.676 13.288 -30.508 1.00 74.38 169 VAL A CA 1
ATOM 1239 C C . VAL A 1 169 ? 19.299 11.976 -29.821 1.00 74.38 169 VAL A C 1
ATOM 1241 O O . VAL A 1 169 ? 18.589 12.004 -28.819 1.00 74.38 169 VAL A O 1
ATOM 1244 N N . VAL A 1 170 ? 19.801 10.835 -30.301 1.00 72.44 170 VAL A N 1
ATOM 1245 C CA . VAL A 1 170 ? 19.552 9.521 -29.684 1.00 72.44 170 VAL A CA 1
ATOM 1246 C C . VAL A 1 170 ? 20.072 9.489 -28.248 1.00 72.44 170 VAL A C 1
ATOM 1248 O O . VAL A 1 170 ? 19.354 9.047 -27.355 1.00 72.44 170 VAL A O 1
ATOM 1251 N N . VAL A 1 171 ? 21.275 10.009 -27.993 1.00 74.12 171 VAL A N 1
ATOM 1252 C CA . VAL A 1 171 ? 21.842 10.102 -26.639 1.00 74.12 171 VAL A CA 1
ATOM 1253 C C . VAL A 1 171 ? 20.974 10.983 -25.739 1.00 74.12 171 VAL A C 1
ATOM 1255 O O . VAL A 1 171 ? 20.660 10.578 -24.624 1.00 74.12 171 VAL A O 1
ATOM 1258 N N . VAL A 1 172 ? 20.525 12.148 -26.215 1.00 74.56 172 VAL A N 1
ATOM 1259 C CA . VAL A 1 172 ? 19.636 13.039 -25.449 1.00 74.56 172 VAL A CA 1
ATOM 1260 C C . VAL A 1 172 ? 18.307 12.353 -25.131 1.00 74.56 172 VAL A C 1
ATOM 1262 O O . VAL A 1 172 ? 17.865 12.392 -23.987 1.00 74.56 172 VAL A O 1
ATOM 1265 N N . VAL A 1 173 ? 17.692 11.676 -26.104 1.00 73.00 173 VAL A N 1
ATOM 1266 C CA . VAL A 1 173 ? 16.446 10.922 -25.896 1.00 73.00 173 VAL A CA 1
ATOM 1267 C C . VAL A 1 173 ? 16.650 9.817 -24.864 1.00 73.00 173 VAL A C 1
ATOM 1269 O O . VAL A 1 173 ? 15.851 9.693 -23.942 1.00 73.00 173 VAL A O 1
ATOM 1272 N N . VAL A 1 174 ? 17.738 9.053 -24.964 1.00 72.06 174 VAL A N 1
ATOM 1273 C CA . VAL A 1 174 ? 18.084 8.010 -23.991 1.00 72.06 174 VAL A CA 1
ATOM 1274 C C . VAL A 1 174 ? 18.254 8.593 -22.588 1.00 72.06 174 VAL A C 1
ATOM 1276 O O . VAL A 1 174 ? 17.689 8.058 -21.638 1.00 72.06 174 VAL A O 1
ATOM 1279 N N . VAL A 1 175 ? 18.978 9.706 -22.443 1.00 74.62 175 VAL A N 1
ATOM 1280 C CA . VAL A 1 175 ? 19.159 10.383 -21.150 1.00 74.62 175 VAL A CA 1
ATOM 1281 C C . VAL A 1 175 ? 17.816 10.832 -20.580 1.00 74.62 175 VAL A C 1
ATOM 1283 O O . VAL A 1 175 ? 17.546 10.595 -19.408 1.00 74.62 175 VAL A O 1
ATOM 1286 N N . VAL A 1 176 ? 16.945 11.422 -21.399 1.00 72.62 176 VAL A N 1
ATOM 1287 C CA . VAL A 1 176 ? 15.609 11.855 -20.968 1.00 72.62 176 VAL A CA 1
ATOM 1288 C C . VAL A 1 176 ? 14.754 10.664 -20.540 1.00 72.62 176 VAL A C 1
ATOM 1290 O O . VAL A 1 176 ? 14.127 10.727 -19.489 1.00 72.62 176 VAL A O 1
ATOM 1293 N N . VAL A 1 177 ? 14.779 9.553 -21.281 1.00 72.31 177 VAL A N 1
ATOM 1294 C CA . VAL A 1 177 ? 14.078 8.317 -20.898 1.00 72.31 177 VAL A CA 1
ATOM 1295 C C . VAL A 1 177 ? 14.597 7.786 -19.562 1.00 72.31 177 VAL A C 1
ATOM 1297 O O . VAL A 1 177 ? 13.797 7.453 -18.692 1.00 72.31 177 VAL A O 1
ATOM 1300 N N . VAL A 1 178 ? 15.916 7.758 -19.355 1.00 73.00 178 VAL A N 1
ATOM 1301 C CA . VAL A 1 178 ? 16.514 7.342 -18.076 1.00 73.00 178 VAL A CA 1
ATOM 1302 C C . VAL A 1 178 ? 16.065 8.262 -16.941 1.00 73.00 178 VAL A C 1
ATOM 1304 O O . VAL A 1 178 ? 15.655 7.770 -15.894 1.00 73.00 178 VAL A O 1
ATOM 1307 N N . VAL A 1 179 ? 16.076 9.582 -17.144 1.00 73.75 179 VAL A N 1
ATOM 1308 C CA . VAL A 1 179 ? 15.609 10.551 -16.141 1.00 73.75 179 VAL A CA 1
ATOM 1309 C C . VAL A 1 179 ? 14.136 10.322 -15.805 1.00 73.75 179 VAL A C 1
ATOM 1311 O O . VAL A 1 179 ? 13.795 10.269 -14.629 1.00 73.75 179 VAL A O 1
ATOM 1314 N N . VAL A 1 180 ? 13.273 10.120 -16.802 1.00 71.56 180 VAL A N 1
ATOM 1315 C CA . VAL A 1 180 ? 11.848 9.831 -16.583 1.00 71.56 180 VAL A CA 1
ATOM 1316 C C . VAL A 1 180 ? 11.662 8.542 -15.781 1.00 71.56 180 VAL A C 1
ATOM 1318 O O . VAL A 1 180 ? 10.921 8.540 -14.804 1.00 71.56 180 VAL A O 1
ATOM 1321 N N . VAL A 1 181 ? 12.368 7.463 -16.132 1.00 71.81 181 VAL A N 1
ATOM 1322 C CA . VAL A 1 181 ? 12.304 6.190 -15.392 1.00 71.81 181 VAL A CA 1
ATOM 1323 C C . VAL A 1 181 ? 12.762 6.363 -13.943 1.00 71.81 181 VAL A C 1
ATOM 1325 O O . VAL A 1 181 ? 12.134 5.821 -13.036 1.00 71.81 181 VAL A O 1
ATOM 1328 N N . VAL A 1 182 ? 13.821 7.139 -13.703 1.00 73.44 182 VAL A N 1
ATOM 1329 C CA . VAL A 1 182 ? 14.307 7.431 -12.347 1.00 73.44 182 VAL A CA 1
ATOM 1330 C C . VAL A 1 182 ? 13.283 8.245 -11.557 1.00 73.44 182 VAL A C 1
ATOM 1332 O O . VAL A 1 182 ? 13.017 7.911 -10.407 1.00 73.44 182 VAL A O 1
ATOM 1335 N N . VAL A 1 183 ? 12.682 9.276 -12.157 1.00 76.44 183 VAL A N 1
ATOM 1336 C CA . VAL A 1 183 ? 11.656 10.102 -11.500 1.00 76.44 183 VAL A CA 1
ATOM 1337 C C . VAL A 1 183 ? 10.440 9.257 -11.120 1.00 76.44 183 VAL A C 1
ATOM 1339 O O . VAL A 1 183 ? 10.022 9.299 -9.966 1.00 76.44 183 VAL A O 1
ATOM 1342 N N . LEU A 1 184 ? 9.939 8.425 -12.038 1.00 77.12 184 LEU A N 1
ATOM 1343 C CA . LEU A 1 184 ? 8.829 7.506 -11.764 1.00 77.12 184 LEU A CA 1
ATOM 1344 C C . LEU A 1 184 ? 9.180 6.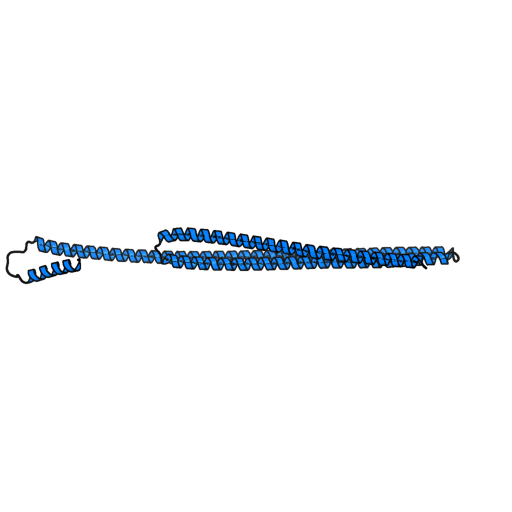501 -10.657 1.00 77.12 184 LEU A C 1
ATOM 1346 O O . LEU A 1 184 ? 8.371 6.236 -9.774 1.00 77.12 184 LEU A O 1
ATOM 1350 N N . ALA A 1 185 ? 10.401 5.960 -10.657 1.00 76.56 185 ALA A N 1
ATOM 1351 C CA . ALA A 1 185 ? 10.841 5.053 -9.599 1.00 76.56 185 ALA A CA 1
ATOM 1352 C C . ALA A 1 185 ? 10.880 5.745 -8.226 1.00 76.56 185 ALA A C 1
ATOM 1354 O O . ALA A 1 185 ? 10.440 5.167 -7.233 1.00 76.56 185 ALA A O 1
ATOM 1355 N N . VAL A 1 186 ? 11.379 6.984 -8.162 1.00 78.81 186 VAL A N 1
ATOM 1356 C CA . VAL A 1 186 ? 11.408 7.778 -6.924 1.00 78.81 186 VAL A CA 1
ATOM 1357 C C . VAL A 1 186 ? 9.993 8.062 -6.429 1.00 78.81 186 VAL A C 1
ATOM 1359 O O . VAL A 1 186 ? 9.730 7.898 -5.241 1.00 78.81 186 VAL A O 1
ATOM 1362 N N . GLU A 1 187 ? 9.077 8.432 -7.319 1.00 74.56 187 GLU A N 1
ATOM 1363 C CA . GLU A 1 187 ? 7.675 8.672 -6.975 1.00 74.56 187 GLU A CA 1
ATOM 1364 C C . GLU A 1 187 ? 7.020 7.435 -6.351 1.00 74.56 187 GLU A C 1
ATOM 1366 O O . GLU A 1 187 ? 6.444 7.528 -5.267 1.00 74.56 187 GLU A O 1
ATOM 1371 N N . VAL A 1 188 ? 7.193 6.256 -6.960 1.00 69.94 188 VAL A N 1
ATOM 1372 C CA . VAL A 1 188 ? 6.674 4.991 -6.413 1.00 69.94 188 VAL A CA 1
ATOM 1373 C C . VAL A 1 188 ? 7.233 4.727 -5.013 1.00 69.94 188 VAL A C 1
ATOM 1375 O O . VAL A 1 188 ? 6.488 4.330 -4.117 1.00 69.94 188 VAL A O 1
ATOM 1378 N N . VAL A 1 189 ? 8.522 4.993 -4.779 1.00 70.19 189 VAL A N 1
ATOM 1379 C CA . VAL A 1 189 ? 9.122 4.861 -3.441 1.00 70.19 189 VAL A CA 1
ATOM 1380 C C . VAL A 1 189 ? 8.472 5.828 -2.449 1.00 70.19 189 VAL A C 1
ATOM 1382 O O . VAL A 1 189 ? 8.149 5.421 -1.334 1.00 70.19 189 VAL A O 1
ATOM 1385 N N . VAL A 1 190 ? 8.232 7.083 -2.838 1.00 72.69 190 VAL A N 1
ATOM 1386 C CA . VAL A 1 190 ? 7.576 8.073 -1.968 1.00 72.69 190 VAL A CA 1
ATOM 1387 C C . VAL A 1 190 ? 6.153 7.641 -1.623 1.00 72.69 190 VAL A C 1
ATOM 1389 O O . VAL A 1 190 ? 5.788 7.659 -0.448 1.00 72.69 190 VAL A O 1
ATOM 1392 N N . VAL A 1 191 ? 5.371 7.191 -2.605 1.00 69.38 191 VAL A N 1
ATOM 1393 C CA . VAL A 1 191 ? 4.008 6.688 -2.385 1.00 69.38 191 VAL A CA 1
ATOM 1394 C C . VAL A 1 191 ? 4.016 5.519 -1.407 1.00 69.38 191 VAL A C 1
ATOM 1396 O O . VAL A 1 191 ? 3.266 5.524 -0.432 1.00 69.38 191 VAL A O 1
ATOM 1399 N N . VAL A 1 192 ? 4.905 4.546 -1.606 1.00 68.56 192 VAL A N 1
ATOM 1400 C CA . VAL A 1 192 ? 5.025 3.390 -0.711 1.00 68.56 192 VAL A CA 1
ATOM 1401 C C . VAL A 1 192 ? 5.378 3.825 0.713 1.00 68.56 192 VAL A C 1
ATOM 1403 O O . VAL A 1 192 ? 4.761 3.351 1.666 1.00 68.56 192 VAL A O 1
ATOM 1406 N N . VAL A 1 193 ? 6.307 4.768 0.880 1.00 72.94 193 VAL A N 1
ATOM 1407 C CA . VAL A 1 193 ? 6.660 5.308 2.202 1.00 72.94 193 VAL A CA 1
ATOM 1408 C C . VAL A 1 193 ? 5.462 6.002 2.852 1.00 72.94 193 VAL A C 1
ATOM 1410 O O . VAL A 1 193 ? 5.181 5.750 4.022 1.00 72.94 193 VAL A O 1
ATOM 1413 N N . VAL A 1 194 ? 4.717 6.828 2.113 1.00 70.44 194 VAL A N 1
ATOM 1414 C CA . VAL A 1 194 ? 3.516 7.503 2.630 1.00 70.44 194 VAL A CA 1
ATOM 1415 C C . VAL A 1 194 ? 2.458 6.487 3.053 1.00 70.44 194 VAL A C 1
ATOM 1417 O O . VAL A 1 194 ? 1.909 6.606 4.146 1.00 70.44 194 VAL A O 1
ATOM 1420 N N . VAL A 1 195 ? 2.209 5.453 2.248 1.00 68.56 195 VAL A N 1
ATOM 1421 C CA . VAL A 1 195 ? 1.266 4.380 2.591 1.00 68.56 195 VAL A CA 1
ATOM 1422 C C . VAL A 1 195 ? 1.698 3.672 3.875 1.00 68.56 195 VAL A C 1
ATOM 1424 O O . VAL A 1 195 ? 0.879 3.502 4.775 1.00 68.56 195 VAL A O 1
ATOM 1427 N N . VAL A 1 196 ? 2.978 3.314 4.007 1.00 70.81 196 VAL A N 1
ATOM 1428 C CA . VAL A 1 196 ? 3.507 2.682 5.227 1.00 70.81 196 VAL A CA 1
ATOM 1429 C C . VAL A 1 196 ? 3.308 3.592 6.439 1.00 70.81 196 VAL A C 1
ATOM 1431 O O . VAL A 1 196 ? 2.817 3.134 7.469 1.00 70.81 196 VAL A O 1
ATOM 1434 N N . VAL A 1 197 ? 3.618 4.886 6.322 1.00 73.44 197 VAL A N 1
ATOM 1435 C CA . VAL A 1 197 ? 3.414 5.859 7.407 1.00 73.44 197 VAL A CA 1
ATOM 1436 C C . VAL A 1 197 ? 1.941 5.946 7.794 1.00 73.44 197 VAL A C 1
ATOM 1438 O O . VAL A 1 197 ? 1.615 5.902 8.977 1.00 73.44 197 VAL A O 1
ATOM 1441 N N . VAL A 1 198 ? 1.036 6.020 6.822 1.00 68.69 198 VAL A N 1
ATOM 1442 C CA . VAL A 1 198 ? -0.403 6.089 7.082 1.00 68.69 198 VAL A CA 1
ATOM 1443 C C . VAL A 1 198 ? -0.908 4.818 7.765 1.00 68.69 198 VAL A C 1
ATOM 1445 O O . VAL A 1 198 ? -1.653 4.911 8.738 1.00 68.69 198 VAL A O 1
ATOM 1448 N N . VAL A 1 199 ? -0.470 3.637 7.322 1.00 67.25 199 VAL A N 1
ATOM 1449 C CA . VAL A 1 199 ? -0.809 2.363 7.975 1.00 67.25 199 VAL A CA 1
ATOM 1450 C C . VAL A 1 199 ? -0.331 2.362 9.427 1.00 67.25 199 VAL A C 1
ATOM 1452 O O . VAL A 1 199 ? -1.102 2.011 10.319 1.00 67.25 199 VAL A O 1
ATOM 1455 N N . VAL A 1 200 ? 0.895 2.822 9.689 1.00 72.56 200 VAL A N 1
ATOM 1456 C CA . VAL A 1 200 ? 1.426 2.958 11.053 1.00 72.56 200 VAL A CA 1
ATOM 1457 C C . VAL A 1 200 ? 0.575 3.923 11.885 1.00 72.56 200 VAL A C 1
ATOM 1459 O O . VAL A 1 200 ? 0.228 3.606 13.021 1.00 72.56 200 VAL A O 1
ATOM 1462 N N . VAL A 1 201 ? 0.168 5.069 11.332 1.00 73.25 201 VAL A N 1
ATOM 1463 C CA . VAL A 1 201 ? -0.698 6.034 12.032 1.00 73.25 201 VAL A CA 1
ATOM 1464 C C . VAL A 1 201 ? -2.065 5.430 12.355 1.00 73.25 201 VAL A C 1
ATOM 1466 O O . VAL A 1 201 ? -2.526 5.549 13.489 1.00 73.25 201 VAL A O 1
ATOM 1469 N N . VAL A 1 202 ? -2.706 4.746 11.405 1.00 67.38 202 VAL A N 1
ATOM 1470 C CA . VAL A 1 202 ? -4.001 4.078 11.626 1.00 67.38 202 VAL A CA 1
ATOM 1471 C C . VAL A 1 202 ? -3.889 3.021 12.716 1.00 67.38 202 VAL A C 1
ATOM 1473 O O . VAL A 1 202 ? -4.737 2.963 13.605 1.00 67.38 202 VAL A O 1
ATOM 1476 N N . VAL A 1 203 ? -2.821 2.225 12.685 1.00 67.44 203 VAL A N 1
ATOM 1477 C CA . VAL A 1 203 ? -2.513 1.245 13.726 1.00 67.44 203 VAL A CA 1
ATOM 1478 C C . VAL A 1 203 ? -2.412 1.917 15.098 1.00 67.44 203 VAL A C 1
ATOM 1480 O O . VAL A 1 203 ? -3.037 1.456 16.052 1.00 67.44 203 VAL A O 1
ATOM 1483 N N . ILE A 1 204 ? -1.681 3.029 15.203 1.00 77.00 204 ILE A N 1
ATOM 1484 C CA . ILE A 1 204 ? -1.516 3.756 16.467 1.00 77.00 204 ILE A CA 1
ATOM 1485 C C . ILE A 1 204 ? -2.864 4.293 16.965 1.00 77.00 204 ILE A C 1
ATOM 1487 O O . ILE A 1 204 ? -3.205 4.104 18.131 1.00 77.00 204 ILE A O 1
ATOM 1491 N N . VAL A 1 205 ? -3.663 4.914 16.092 1.00 71.12 205 VAL A N 1
ATOM 1492 C CA . VAL A 1 205 ? -4.994 5.430 16.451 1.00 71.12 205 VAL A CA 1
ATOM 1493 C C . VAL A 1 205 ? -5.913 4.301 16.917 1.00 71.12 205 VAL A C 1
ATOM 1495 O O . VAL A 1 205 ? -6.589 4.449 17.934 1.00 71.12 205 VAL A O 1
ATOM 1498 N N . ALA A 1 206 ? -5.905 3.154 16.235 1.00 68.81 206 ALA A N 1
ATOM 1499 C CA . ALA A 1 206 ? -6.689 1.993 16.641 1.00 68.81 206 ALA A CA 1
ATOM 1500 C C . ALA A 1 206 ? -6.302 1.510 18.050 1.00 68.81 206 ALA A C 1
ATOM 1502 O O . ALA A 1 206 ? -7.185 1.278 18.876 1.00 68.81 206 ALA A O 1
ATOM 1503 N N . VAL A 1 207 ? -5.003 1.432 18.363 1.00 72.44 207 VAL A N 1
ATOM 1504 C CA . VAL A 1 207 ? -4.523 1.076 19.710 1.00 72.44 207 VAL A CA 1
ATOM 1505 C C . VAL A 1 207 ? -5.036 2.068 20.757 1.00 72.44 207 VAL A C 1
ATOM 1507 O O . VAL A 1 207 ? -5.540 1.650 21.798 1.00 72.44 207 VAL A O 1
ATOM 1510 N N . VAL A 1 208 ? -4.975 3.373 20.478 1.00 74.62 208 VAL A N 1
ATOM 1511 C CA . VAL A 1 208 ? -5.467 4.409 21.401 1.00 74.62 208 VAL A CA 1
ATOM 1512 C C . VAL A 1 208 ? -6.966 4.256 21.663 1.00 74.62 208 VAL A C 1
ATOM 1514 O O . VAL A 1 208 ? -7.389 4.291 22.817 1.00 74.62 208 VAL A O 1
ATOM 1517 N N . VAL A 1 209 ? -7.773 4.037 20.622 1.00 67.31 209 VAL A N 1
ATOM 1518 C CA . VAL A 1 209 ? -9.223 3.839 20.770 1.00 67.31 209 VAL A CA 1
ATOM 1519 C C . VAL A 1 209 ? -9.522 2.611 21.626 1.00 67.31 209 VAL A C 1
ATOM 1521 O O . VAL A 1 209 ? -10.351 2.692 22.529 1.00 67.31 209 VAL A O 1
ATOM 1524 N N . VAL A 1 210 ? -8.819 1.497 21.409 1.00 63.06 210 VAL A N 1
ATOM 1525 C CA . VAL A 1 210 ? -8.982 0.290 22.231 1.00 63.06 210 VAL A CA 1
ATOM 1526 C C . VAL A 1 210 ? -8.675 0.585 23.700 1.00 63.06 210 VAL A C 1
ATOM 1528 O O . VAL A 1 210 ? -9.464 0.215 24.565 1.00 63.06 210 VAL A O 1
ATOM 1531 N N . VAL A 1 211 ? -7.592 1.307 23.996 1.00 70.31 211 VAL A N 1
ATOM 1532 C CA . VAL A 1 211 ? -7.254 1.694 25.376 1.00 70.31 211 VAL A CA 1
ATOM 1533 C C . VAL A 1 211 ? -8.365 2.540 26.002 1.00 70.31 211 VAL A C 1
ATOM 1535 O O . VAL A 1 211 ? -8.777 2.259 27.125 1.00 70.31 211 VAL A O 1
ATOM 1538 N N . VAL A 1 212 ? -8.900 3.528 25.279 1.00 72.25 212 VAL A N 1
ATOM 1539 C CA . VAL A 1 212 ? -10.002 4.371 25.776 1.00 72.25 212 VAL A CA 1
ATOM 1540 C C . VAL A 1 212 ? -11.241 3.534 26.084 1.00 72.25 212 VAL A C 1
ATOM 1542 O O . VAL A 1 212 ? -11.847 3.705 27.139 1.00 72.25 212 VAL A O 1
ATOM 1545 N N . VAL A 1 213 ? -11.598 2.593 25.211 1.00 66.00 213 VAL A N 1
ATOM 1546 C CA . VAL A 1 213 ? -12.746 1.701 25.426 1.00 66.00 213 VAL A CA 1
ATOM 1547 C C . VAL A 1 213 ? -12.546 0.845 26.666 1.00 66.00 213 VAL A C 1
ATOM 1549 O O . VAL A 1 213 ? -13.458 0.743 27.479 1.00 66.00 213 VAL A O 1
ATOM 1552 N N . VAL A 1 214 ? -11.352 0.279 26.857 1.00 63.97 214 VAL A N 1
ATOM 1553 C CA . VAL A 1 214 ? -11.037 -0.499 28.062 1.00 63.97 214 VAL A CA 1
ATOM 1554 C C . VAL A 1 214 ? -11.193 0.361 29.315 1.00 63.97 214 VAL A C 1
ATOM 1556 O O . VAL A 1 214 ? -11.816 -0.084 30.273 1.00 63.97 214 VAL A O 1
ATOM 1559 N N . VAL A 1 215 ? -10.711 1.606 29.301 1.00 71.94 215 VAL A N 1
ATOM 1560 C CA . VAL A 1 215 ? -10.867 2.527 30.438 1.00 71.94 215 VAL A CA 1
ATOM 1561 C C . VAL A 1 215 ? -12.342 2.826 30.712 1.00 71.94 215 VAL A C 1
ATOM 1563 O O . VAL A 1 215 ? -12.765 2.742 31.861 1.00 71.94 215 VAL A O 1
ATOM 1566 N N . VAL A 1 216 ? -13.145 3.109 29.683 1.00 67.94 216 VAL A N 1
ATOM 1567 C CA . VAL A 1 216 ? -14.588 3.357 29.841 1.00 67.94 216 VAL A CA 1
ATOM 1568 C C . VAL A 1 216 ? -15.299 2.126 30.396 1.00 67.94 216 VAL A C 1
ATOM 1570 O O . VAL A 1 216 ? -16.102 2.256 31.312 1.00 67.94 216 VAL A O 1
ATOM 1573 N N . VAL A 1 217 ? -14.977 0.927 29.906 1.00 62.94 217 VAL A N 1
ATOM 1574 C CA . VAL A 1 217 ? -15.545 -0.321 30.432 1.00 62.94 217 VAL A CA 1
ATOM 1575 C C . VAL A 1 217 ? -15.173 -0.507 31.900 1.00 62.94 217 VAL A C 1
ATOM 1577 O O . VAL A 1 217 ? -16.040 -0.854 32.693 1.00 62.94 217 VAL A O 1
ATOM 1580 N N . VAL A 1 218 ? -13.926 -0.235 32.292 1.00 63.94 218 VAL A N 1
ATOM 1581 C CA . VAL A 1 218 ? -13.504 -0.320 33.699 1.00 63.94 218 VAL A CA 1
ATOM 1582 C C . VAL A 1 218 ? -14.275 0.676 34.563 1.00 63.94 218 VAL A C 1
ATOM 1584 O O . VAL A 1 218 ? -14.756 0.296 35.625 1.00 63.94 218 VAL A O 1
ATOM 1587 N N . VAL A 1 219 ? -14.446 1.919 34.106 1.00 67.88 219 VAL A N 1
ATOM 1588 C CA . VAL A 1 219 ? -15.217 2.937 34.837 1.00 67.88 219 VAL A CA 1
ATOM 1589 C C . VAL A 1 219 ? -16.673 2.510 34.986 1.00 67.88 219 VAL A C 1
ATOM 1591 O O . VAL A 1 219 ? -17.181 2.510 36.101 1.00 67.88 219 VAL A O 1
ATOM 1594 N N . VAL A 1 220 ? -17.310 2.051 33.906 1.00 64.69 220 VAL A N 1
ATOM 1595 C CA . VAL A 1 220 ? -18.689 1.555 33.950 1.00 64.69 220 VAL A CA 1
ATOM 1596 C C . VAL A 1 220 ? -18.794 0.363 34.896 1.00 64.69 220 VAL A C 1
ATOM 1598 O O . VAL A 1 220 ? -19.677 0.350 35.735 1.00 64.69 220 VAL A O 1
ATOM 1601 N N . VAL A 1 221 ? -17.882 -0.611 34.848 1.00 59.97 221 VAL A N 1
ATOM 1602 C CA . VAL A 1 221 ? -17.892 -1.753 35.781 1.00 59.97 221 VAL A CA 1
ATOM 1603 C C . VAL A 1 221 ? -17.769 -1.292 37.238 1.00 59.97 221 VAL A C 1
ATOM 1605 O O . VAL A 1 221 ? -18.461 -1.827 38.099 1.00 59.97 221 VAL A O 1
ATOM 1608 N N . VAL A 1 222 ? -16.949 -0.281 37.532 1.00 65.50 222 VAL A N 1
ATOM 1609 C CA . VAL A 1 222 ? -16.838 0.288 38.887 1.00 65.50 222 VAL A CA 1
ATOM 1610 C C . VAL A 1 222 ? -18.126 1.009 39.297 1.00 65.50 222 VAL A C 1
ATOM 1612 O O . VAL A 1 222 ? -18.593 0.825 40.419 1.00 65.50 222 VAL A O 1
ATOM 1615 N N . GLU A 1 223 ? -18.730 1.780 38.393 1.00 65.00 223 GLU A N 1
ATOM 1616 C CA . GLU A 1 223 ? -20.025 2.438 38.611 1.00 65.00 223 GLU A CA 1
ATOM 1617 C C . GLU A 1 223 ? -21.166 1.426 38.785 1.00 65.00 223 GLU A C 1
ATOM 1619 O O . GLU A 1 223 ? -22.125 1.665 39.501 1.00 65.00 223 GLU A O 1
ATOM 1624 N N . VAL A 1 224 ? -21.054 0.258 38.173 1.00 58.12 224 VAL A N 1
ATOM 1625 C CA . VAL A 1 224 ? -22.043 -0.818 38.236 1.00 58.12 224 VAL A CA 1
ATOM 1626 C C . VAL A 1 224 ? -21.984 -1.558 39.561 1.00 58.12 224 VAL A C 1
ATOM 1628 O O . VAL A 1 224 ? -23.021 -1.891 40.115 1.00 58.12 224 VAL A O 1
ATOM 1631 N N . VAL A 1 225 ? -20.789 -1.770 40.113 1.00 58.78 225 VAL A N 1
ATOM 1632 C CA . VAL A 1 225 ? -20.629 -2.382 41.442 1.00 58.78 225 VAL A CA 1
ATOM 1633 C C . VAL A 1 225 ? -21.282 -1.524 42.540 1.00 58.78 225 VAL A C 1
ATOM 1635 O O . VAL A 1 225 ? -21.586 -2.039 43.612 1.00 58.78 225 VAL A O 1
ATOM 1638 N N . VAL A 1 226 ? -21.550 -0.237 42.284 1.00 58.91 226 VAL A N 1
ATOM 1639 C CA . VAL A 1 226 ? -22.184 0.661 43.264 1.00 58.91 226 VAL A CA 1
ATOM 1640 C C . VAL A 1 226 ? -23.708 0.801 43.124 1.00 58.91 226 VAL A C 1
ATOM 1642 O O . VAL A 1 226 ? -24.325 1.403 44.001 1.00 58.91 226 VAL A O 1
ATOM 1645 N N . VAL A 1 227 ? -24.341 0.235 42.087 1.00 60.00 227 VAL A N 1
ATOM 1646 C CA . VAL A 1 227 ? -25.808 0.236 41.894 1.00 60.00 227 VAL A CA 1
ATOM 1647 C C . VAL A 1 227 ? -26.330 -1.186 41.643 1.00 60.00 227 VAL A C 1
ATOM 1649 O O . VAL A 1 227 ? -25.754 -1.944 40.882 1.00 60.00 227 VAL A O 1
ATOM 1652 N N . GLU A 1 228 ? -27.422 -1.551 42.315 1.00 68.19 228 GLU A N 1
ATOM 1653 C CA . GLU A 1 228 ? -27.987 -2.907 42.474 1.00 68.19 228 GLU A CA 1
ATOM 1654 C C . GLU A 1 228 ? -27.860 -3.891 41.277 1.00 68.19 228 GLU A C 1
ATOM 1656 O O . GLU A 1 228 ? -28.138 -3.586 40.121 1.00 68.19 228 GLU A O 1
ATOM 1661 N N . GLU A 1 229 ? -27.530 -5.150 41.576 1.00 57.53 229 GLU A N 1
ATOM 1662 C CA . GLU A 1 229 ? -26.671 -6.012 40.746 1.00 57.53 229 GLU A CA 1
ATOM 1663 C C . GLU A 1 229 ? -27.291 -6.622 39.465 1.00 57.53 229 GLU A C 1
ATOM 1665 O O . GLU A 1 229 ? -26.561 -7.043 38.573 1.00 57.53 229 GLU A O 1
ATOM 1670 N N . VAL A 1 230 ? -28.620 -6.698 39.310 1.00 55.88 230 VAL A N 1
ATOM 1671 C CA . VAL A 1 230 ? -29.237 -7.549 38.256 1.00 55.88 230 VAL A CA 1
ATOM 1672 C C . VAL A 1 230 ? -29.645 -6.775 37.001 1.00 55.88 230 VAL A C 1
ATOM 1674 O O . VAL A 1 230 ? -29.355 -7.195 35.878 1.00 55.88 230 VAL A O 1
ATOM 1677 N N . VAL A 1 231 ? -30.298 -5.622 37.168 1.00 62.38 231 VAL A N 1
ATOM 1678 C CA . VAL A 1 231 ? -30.656 -4.732 36.044 1.00 62.38 231 VAL A CA 1
ATOM 1679 C C . VAL A 1 231 ? -29.389 -4.198 35.388 1.00 62.38 231 VAL A C 1
ATOM 1681 O O . VAL A 1 231 ? -29.316 -4.013 34.174 1.00 62.38 231 VAL A O 1
ATOM 1684 N N . VAL A 1 232 ? -28.361 -4.025 36.206 1.00 62.38 232 VAL A N 1
ATOM 1685 C CA . VAL A 1 232 ? -27.103 -3.455 35.791 1.00 62.38 232 VAL A CA 1
ATOM 1686 C C . VAL A 1 232 ? -26.303 -4.438 34.939 1.00 62.38 232 VAL A C 1
ATOM 1688 O O . VAL A 1 232 ? -25.762 -4.023 33.925 1.00 62.38 232 VAL A O 1
ATOM 1691 N N . VAL A 1 233 ? -26.332 -5.746 35.211 1.00 60.06 233 VAL A N 1
ATOM 1692 C CA . VAL A 1 233 ? -25.694 -6.740 34.325 1.00 60.06 233 VAL A CA 1
ATOM 1693 C C . VAL A 1 233 ? -26.289 -6.698 32.915 1.00 60.06 233 VAL A C 1
ATOM 1695 O O . VAL A 1 233 ? -25.546 -6.680 31.936 1.00 60.06 233 VAL A O 1
ATOM 1698 N N . VAL A 1 234 ? -27.616 -6.620 32.782 1.00 66.06 234 VAL A N 1
ATOM 1699 C CA . VAL A 1 234 ? -28.273 -6.572 31.463 1.00 66.06 234 VAL A CA 1
ATOM 1700 C C . VAL A 1 234 ? -27.944 -5.271 30.731 1.00 66.06 234 VAL A C 1
ATOM 1702 O O . VAL A 1 234 ? -27.591 -5.298 29.552 1.00 66.06 234 VAL A O 1
ATOM 1705 N N . VAL A 1 235 ? -28.007 -4.133 31.425 1.00 65.94 235 VAL A N 1
ATOM 1706 C CA . VAL A 1 235 ? -27.686 -2.824 30.842 1.00 65.94 235 VAL A CA 1
ATOM 1707 C C . VAL A 1 235 ? -26.207 -2.737 30.469 1.00 65.94 235 VAL A C 1
ATOM 1709 O O . VAL A 1 235 ? -25.897 -2.266 29.383 1.00 65.94 235 VAL A O 1
ATOM 1712 N N . VAL A 1 236 ? -25.294 -3.255 31.291 1.00 63.19 236 VAL A N 1
ATOM 1713 C CA . VAL A 1 236 ? -23.855 -3.303 30.995 1.00 63.19 236 VAL A CA 1
ATOM 1714 C C . VAL A 1 236 ? -23.577 -4.170 29.789 1.00 63.19 236 VAL A C 1
ATOM 1716 O O . VAL A 1 236 ? -22.836 -3.746 28.915 1.00 63.19 236 VAL A O 1
ATOM 1719 N N . VAL A 1 237 ? -24.191 -5.348 29.684 1.00 65.00 237 VAL A N 1
ATOM 1720 C CA . VAL A 1 237 ? -24.017 -6.201 28.504 1.00 65.00 237 VAL A CA 1
ATOM 1721 C C . VAL A 1 237 ? -24.496 -5.473 27.248 1.00 65.00 237 VAL A C 1
ATOM 1723 O O . VAL A 1 237 ? -23.777 -5.444 26.254 1.00 65.00 237 VAL A O 1
ATOM 1726 N N . VAL A 1 238 ? -25.658 -4.818 27.290 1.00 69.75 238 VAL A N 1
ATOM 1727 C CA . VAL A 1 238 ? -26.175 -4.049 26.147 1.00 69.75 238 VAL A CA 1
ATOM 1728 C C . VAL A 1 238 ? -25.281 -2.849 25.825 1.00 69.75 238 VAL A C 1
ATOM 1730 O O . VAL A 1 238 ? -24.954 -2.640 24.662 1.00 69.75 238 VAL A O 1
ATOM 1733 N N . VAL A 1 239 ? -24.833 -2.084 26.821 1.00 65.94 239 VAL A N 1
ATOM 1734 C CA . VAL A 1 239 ? -23.954 -0.920 26.633 1.00 65.94 239 VAL A CA 1
ATOM 1735 C C . VAL A 1 239 ? -22.591 -1.348 26.106 1.00 65.94 239 VAL A C 1
ATOM 1737 O O . VAL A 1 239 ? -22.108 -0.749 25.155 1.00 65.94 239 VAL A O 1
ATOM 1740 N N . VAL A 1 240 ? -21.989 -2.408 26.644 1.00 63.53 240 VAL A N 1
ATOM 1741 C CA . VAL A 1 240 ? -20.723 -2.963 26.149 1.00 63.53 240 VAL A CA 1
ATOM 1742 C C . VAL A 1 240 ? -20.887 -3.424 24.705 1.00 63.53 240 VAL A C 1
ATOM 1744 O O . VAL A 1 240 ? -20.063 -3.072 23.871 1.00 63.53 240 VAL A O 1
ATOM 1747 N N . VAL A 1 241 ? -21.969 -4.133 24.368 1.00 68.94 241 VAL A N 1
ATOM 1748 C CA . VAL A 1 241 ? -22.243 -4.543 22.983 1.00 68.94 241 VAL A CA 1
ATOM 1749 C C . VAL A 1 241 ? -22.406 -3.324 22.073 1.00 68.94 241 VAL A C 1
ATOM 1751 O O . VAL A 1 241 ? -21.791 -3.277 21.013 1.00 68.94 241 VAL A O 1
ATOM 1754 N N . VAL A 1 242 ? -23.169 -2.310 22.481 1.00 71.19 242 VAL A N 1
ATOM 1755 C CA . VAL A 1 242 ? -23.370 -1.085 21.691 1.00 71.19 242 VAL A CA 1
ATOM 1756 C C . VAL A 1 242 ? -22.064 -0.308 21.531 1.00 71.19 242 VAL A C 1
ATOM 1758 O O . VAL A 1 242 ? -21.751 0.108 20.422 1.00 71.19 242 VAL A O 1
ATOM 1761 N N . VAL A 1 243 ? -21.267 -0.148 22.587 1.00 65.12 243 VAL A N 1
ATOM 1762 C CA . VAL A 1 243 ? -19.962 0.527 22.536 1.00 65.12 243 VAL A CA 1
ATOM 1763 C C . VAL A 1 243 ? -19.006 -0.237 21.631 1.00 65.12 243 VAL A C 1
ATOM 1765 O O . VAL A 1 243 ? -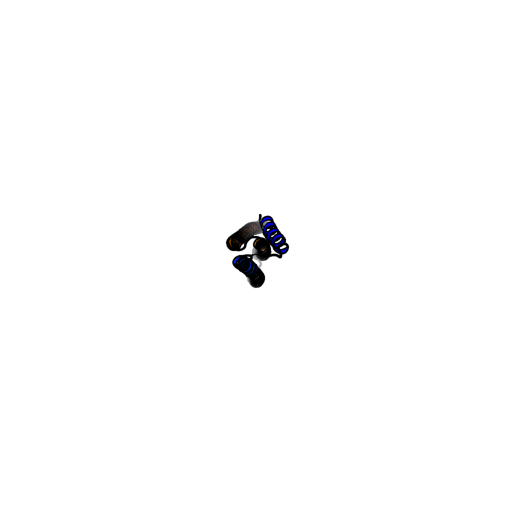18.379 0.376 20.776 1.00 65.12 243 VAL A O 1
ATOM 1768 N N . VAL A 1 244 ? -18.934 -1.563 21.747 1.00 65.81 244 VAL A N 1
ATOM 1769 C CA . VAL A 1 244 ? -18.121 -2.399 20.855 1.00 65.81 244 VAL A CA 1
ATOM 1770 C C . VAL A 1 244 ? -18.573 -2.230 19.405 1.00 65.81 244 VAL A C 1
ATOM 1772 O O . VAL A 1 244 ? -17.736 -1.998 18.539 1.00 65.81 244 VAL A O 1
ATOM 1775 N N . VAL A 1 245 ? -19.879 -2.259 19.127 1.00 70.06 245 VAL A N 1
ATOM 1776 C CA . VAL A 1 245 ? -20.415 -2.043 17.774 1.00 70.06 245 VAL A CA 1
ATOM 1777 C C . VAL A 1 245 ? -20.069 -0.645 17.259 1.00 70.06 245 VAL A C 1
ATOM 1779 O O . VAL A 1 245 ? -19.590 -0.516 16.137 1.00 70.06 245 VAL A O 1
ATOM 1782 N N . VAL A 1 246 ? -20.250 0.401 18.066 1.00 70.31 246 VAL A N 1
ATOM 1783 C CA . VAL A 1 246 ? -19.929 1.784 17.687 1.00 70.31 246 VAL A CA 1
ATOM 1784 C C . VAL A 1 246 ? -18.437 1.937 17.417 1.00 70.31 246 VAL A C 1
ATOM 1786 O O . VAL A 1 246 ? -18.067 2.496 16.393 1.00 70.31 246 VAL A O 1
ATOM 1789 N N . VAL A 1 247 ? -17.576 1.400 18.278 1.00 63.12 247 VAL A N 1
ATOM 1790 C CA . VAL A 1 247 ? -16.119 1.434 18.106 1.00 63.12 247 VAL A CA 1
ATOM 1791 C C . VAL A 1 247 ? -15.718 0.720 16.825 1.00 63.12 247 VAL A C 1
ATOM 1793 O O . VAL A 1 247 ? -14.960 1.279 16.040 1.00 63.12 247 VAL A O 1
ATOM 1796 N N . VAL A 1 248 ? -16.265 -0.468 16.564 1.00 68.06 248 VAL A N 1
ATOM 1797 C CA . VAL A 1 248 ? -16.018 -1.196 15.314 1.00 68.06 248 VAL A CA 1
ATOM 1798 C C . VAL A 1 248 ? -16.449 -0.357 14.112 1.00 68.06 248 VAL A C 1
ATOM 1800 O O . VAL A 1 248 ? -15.679 -0.219 13.166 1.00 68.06 248 VAL A O 1
ATOM 1803 N N . VAL A 1 249 ? -17.626 0.272 14.156 1.00 71.12 249 VAL A N 1
ATOM 1804 C CA . VAL A 1 249 ? -18.108 1.146 13.076 1.00 71.12 249 VAL A CA 1
ATOM 1805 C C . VAL A 1 249 ? -17.194 2.359 12.888 1.00 71.12 249 VAL A C 1
ATOM 1807 O O . VAL A 1 249 ? -16.828 2.659 11.757 1.00 71.12 249 VAL A O 1
ATOM 1810 N N . VAL A 1 250 ? -16.775 3.035 13.961 1.00 68.44 250 VAL A N 1
ATOM 1811 C CA . VAL A 1 250 ? -15.865 4.189 13.875 1.00 68.44 250 VAL A CA 1
ATOM 1812 C C . VAL A 1 250 ? -14.519 3.776 13.296 1.00 68.44 250 VAL A C 1
ATOM 1814 O O . VAL A 1 250 ? -14.023 4.443 12.394 1.00 68.44 250 VAL A O 1
ATOM 1817 N N . VAL A 1 251 ? -13.941 2.666 13.757 1.00 64.00 251 VAL A N 1
ATOM 1818 C CA . VAL A 1 251 ? -12.673 2.152 13.226 1.00 64.00 251 VAL A CA 1
ATOM 1819 C C . VAL A 1 251 ? -12.814 1.833 11.738 1.00 64.00 251 VAL A C 1
ATOM 1821 O O . VAL A 1 251 ? -11.969 2.249 10.952 1.00 64.00 251 VAL A O 1
ATOM 1824 N N . VAL A 1 252 ? -13.905 1.184 11.324 1.00 69.31 252 VAL A N 1
ATOM 1825 C CA . VAL A 1 252 ? -14.178 0.909 9.906 1.00 69.31 252 VAL A CA 1
ATOM 1826 C C . VAL A 1 252 ? -14.292 2.206 9.107 1.00 69.31 252 VAL A C 1
ATOM 1828 O O . VAL A 1 252 ? -13.661 2.326 8.062 1.00 69.31 252 VAL A O 1
ATOM 1831 N N . VAL A 1 253 ? -15.034 3.201 9.595 1.00 72.12 253 VAL A N 1
ATOM 1832 C CA . VAL A 1 253 ? -15.185 4.493 8.910 1.00 72.12 253 VAL A CA 1
ATOM 1833 C C . VAL A 1 253 ? -13.846 5.217 8.799 1.00 72.12 253 VAL A C 1
ATOM 1835 O O . VAL A 1 253 ? -13.518 5.701 7.722 1.00 72.12 253 VAL A O 1
ATOM 1838 N N . VAL A 1 254 ? -13.043 5.261 9.863 1.00 65.44 254 VAL A N 1
ATOM 1839 C CA . VAL A 1 254 ? -11.715 5.890 9.836 1.00 65.44 254 VAL A CA 1
ATOM 1840 C C . VAL A 1 254 ? -10.808 5.179 8.841 1.00 65.44 254 VAL A C 1
ATOM 1842 O O . VAL A 1 254 ? -10.178 5.844 8.025 1.00 65.44 254 VAL A O 1
ATOM 1845 N N . VAL A 1 255 ? -10.779 3.845 8.844 1.00 66.25 255 VAL A N 1
ATOM 1846 C CA . VAL A 1 255 ? -10.007 3.070 7.864 1.00 66.25 255 VAL A CA 1
ATOM 1847 C C . VAL A 1 255 ? -10.470 3.394 6.444 1.00 66.25 255 VAL A C 1
ATOM 1849 O O . VAL A 1 255 ? -9.636 3.678 5.592 1.00 66.25 255 VAL A O 1
ATOM 1852 N N . VAL A 1 256 ? -11.780 3.435 6.190 1.00 71.44 256 VAL A N 1
ATOM 1853 C CA . VAL A 1 256 ? -12.330 3.780 4.870 1.00 71.44 256 VAL A CA 1
ATOM 1854 C C . VAL A 1 256 ? -11.938 5.199 4.461 1.00 71.44 256 VAL A C 1
ATOM 1856 O O . VAL A 1 256 ? -11.474 5.397 3.344 1.00 71.44 256 VAL A O 1
ATOM 1859 N N . VAL A 1 257 ? -12.072 6.183 5.349 1.00 70.50 257 VAL A N 1
ATOM 1860 C CA . VAL A 1 257 ? -11.707 7.578 5.065 1.00 70.50 257 VAL A CA 1
ATOM 1861 C C . VAL A 1 257 ? -10.219 7.691 4.767 1.00 70.50 257 VAL A C 1
ATOM 1863 O O . VAL A 1 257 ? -9.843 8.326 3.789 1.00 70.50 257 VAL A O 1
ATOM 1866 N N . VAL A 1 258 ? -9.370 7.048 5.564 1.00 64.06 258 VAL A N 1
ATOM 1867 C CA . VAL A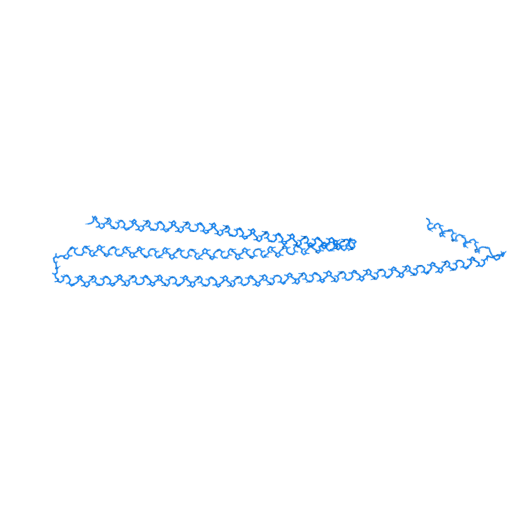 1 258 ? -7.924 7.064 5.349 1.00 64.06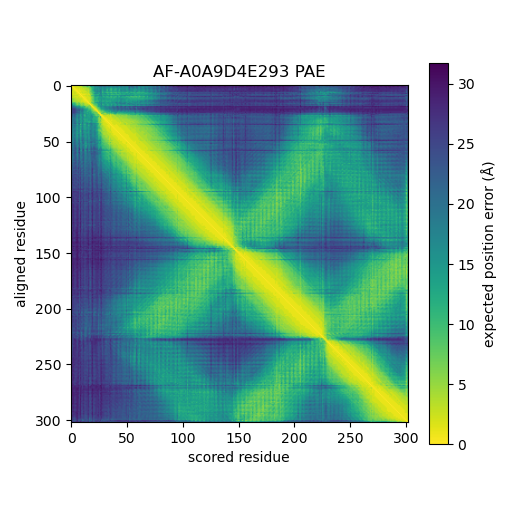 258 VAL A CA 1
ATOM 1868 C C . VAL A 1 258 ? -7.564 6.407 4.020 1.00 64.06 258 VAL A C 1
ATOM 1870 O O . VAL A 1 258 ? -6.782 6.971 3.263 1.00 64.06 258 VAL A O 1
ATOM 1873 N N . VAL A 1 259 ? -8.177 5.270 3.689 1.00 67.44 259 VAL A N 1
ATOM 1874 C CA . VAL A 1 259 ? -7.988 4.612 2.391 1.00 67.44 259 VAL A CA 1
ATOM 1875 C C . VAL A 1 259 ? -8.410 5.537 1.250 1.00 67.44 259 VAL A C 1
ATOM 1877 O O . VAL A 1 259 ? -7.652 5.708 0.301 1.00 67.44 259 VAL A O 1
ATOM 1880 N N . VAL A 1 260 ? -9.565 6.196 1.352 1.00 71.38 260 VAL A N 1
ATOM 1881 C CA . VAL A 1 260 ? -10.038 7.143 0.331 1.00 71.38 260 VAL A CA 1
ATOM 1882 C C . VAL A 1 260 ? -9.084 8.328 0.191 1.00 71.38 260 VAL A C 1
ATOM 1884 O O . VAL A 1 260 ? -8.738 8.691 -0.927 1.00 71.38 260 VAL A O 1
ATOM 1887 N N . VAL A 1 261 ? -8.617 8.911 1.296 1.00 67.94 261 VAL A N 1
ATOM 1888 C CA . VAL A 1 261 ? -7.677 10.041 1.265 1.00 67.94 261 VAL A CA 1
ATOM 1889 C C . VAL A 1 261 ? -6.354 9.629 0.632 1.00 67.94 261 VAL A C 1
ATOM 1891 O O . VAL A 1 261 ? -5.863 10.339 -0.238 1.00 67.94 261 VAL A O 1
ATOM 1894 N N . VAL A 1 262 ? -5.799 8.475 1.008 1.00 63.25 262 VAL A N 1
ATOM 1895 C CA . VAL A 1 262 ? -4.567 7.957 0.397 1.00 63.25 262 VAL A CA 1
ATOM 1896 C C . VAL A 1 262 ? -4.760 7.743 -1.099 1.00 63.25 262 VAL A C 1
ATOM 1898 O O . VAL A 1 262 ? -3.926 8.191 -1.875 1.00 63.25 262 VAL A O 1
ATOM 1901 N N . ILE A 1 263 ? -5.873 7.139 -1.521 1.00 71.94 263 ILE A N 1
ATOM 1902 C CA . ILE A 1 263 ? -6.162 6.925 -2.944 1.00 71.94 263 ILE A CA 1
ATOM 1903 C C . ILE A 1 263 ? -6.259 8.262 -3.685 1.00 71.94 263 ILE A C 1
ATOM 1905 O O . ILE A 1 263 ? -5.666 8.409 -4.747 1.00 71.94 263 ILE A O 1
ATOM 1909 N N . VAL A 1 264 ? -6.957 9.255 -3.131 1.00 69.50 264 VAL A N 1
ATOM 1910 C CA . VAL A 1 264 ? -7.088 10.575 -3.767 1.00 69.50 264 VAL A CA 1
ATOM 1911 C C . VAL A 1 264 ? -5.735 11.273 -3.867 1.00 69.50 264 VAL A C 1
ATOM 1913 O O . VAL A 1 264 ? -5.418 11.816 -4.918 1.00 69.50 264 VAL A O 1
ATOM 1916 N N . VAL A 1 265 ? -4.923 11.241 -2.810 1.00 66.38 265 VAL A N 1
ATOM 1917 C CA . VAL A 1 265 ? -3.589 11.854 -2.825 1.00 66.38 265 VAL A CA 1
ATOM 1918 C C . VAL A 1 265 ? -2.696 11.175 -3.857 1.00 66.38 265 VAL A C 1
ATOM 1920 O O . VAL A 1 265 ? -2.067 11.874 -4.642 1.00 66.38 265 VAL A O 1
ATOM 1923 N N . VAL A 1 266 ? -2.678 9.841 -3.904 1.00 66.75 266 VAL A N 1
ATOM 1924 C CA . VAL A 1 266 ? -1.896 9.099 -4.901 1.00 66.75 266 VAL A CA 1
ATOM 1925 C C . VAL A 1 266 ? -2.343 9.475 -6.310 1.00 66.75 266 VAL A C 1
ATOM 1927 O O . VAL A 1 266 ? -1.514 9.890 -7.103 1.00 66.75 266 VAL A O 1
ATOM 1930 N N . VAL A 1 267 ? -3.646 9.473 -6.591 1.00 71.25 267 VAL A N 1
ATOM 1931 C CA . VAL A 1 267 ? -4.163 9.806 -7.928 1.00 71.25 267 VAL A CA 1
ATOM 1932 C C . VAL A 1 267 ? -3.841 11.247 -8.339 1.00 71.25 267 VAL A C 1
ATOM 1934 O O . VAL A 1 267 ? -3.543 11.498 -9.505 1.00 71.25 267 VAL A O 1
ATOM 1937 N N . VAL A 1 268 ? -3.904 12.209 -7.414 1.00 74.44 268 VAL A N 1
ATOM 1938 C CA . VAL A 1 268 ? -3.594 13.614 -7.726 1.00 74.44 268 VAL A CA 1
ATOM 1939 C C . VAL A 1 268 ? -2.101 13.796 -7.987 1.00 74.44 268 VAL A C 1
ATOM 1941 O O . VAL A 1 268 ? -1.743 14.424 -8.979 1.00 74.44 268 VAL A O 1
ATOM 1944 N N . VAL A 1 269 ? -1.240 13.213 -7.149 1.00 72.94 269 VAL A N 1
ATOM 1945 C CA . VAL A 1 269 ? 0.216 13.287 -7.336 1.00 72.94 269 VAL A CA 1
ATOM 1946 C C . VAL A 1 269 ? 0.624 12.589 -8.633 1.00 72.94 269 VAL A C 1
ATOM 1948 O O . VAL A 1 269 ? 1.333 13.185 -9.441 1.00 72.94 269 VAL A O 1
ATOM 1951 N N . GLU A 1 270 ? 0.084 11.399 -8.901 1.00 76.00 270 GLU A N 1
ATOM 1952 C CA . GLU A 1 270 ? 0.339 10.672 -10.146 1.00 76.00 270 GLU A CA 1
ATOM 1953 C C . GLU A 1 270 ? -0.103 11.487 -11.368 1.00 76.00 270 GLU A C 1
ATOM 1955 O O . GLU A 1 270 ? 0.609 11.562 -12.371 1.00 76.00 270 GLU A O 1
ATOM 1960 N N . ALA A 1 271 ? -1.255 12.161 -11.296 1.00 82.44 271 ALA A N 1
ATOM 1961 C CA . ALA A 1 271 ? -1.711 13.017 -12.384 1.00 82.44 271 ALA A CA 1
ATOM 1962 C C . ALA A 1 271 ? -0.759 14.199 -12.625 1.00 82.44 271 ALA A C 1
ATOM 1964 O O . ALA A 1 271 ? -0.455 14.518 -13.777 1.00 82.44 271 ALA A O 1
ATOM 1965 N N . GLU A 1 272 ? -0.254 14.834 -11.569 1.00 78.25 272 GLU A N 1
ATOM 1966 C CA . GLU A 1 272 ? 0.698 15.938 -11.690 1.00 78.25 272 GLU A CA 1
ATOM 1967 C C . GLU A 1 272 ? 2.029 15.479 -12.301 1.00 78.25 272 GLU A C 1
ATOM 1969 O O . GLU A 1 272 ? 2.522 16.119 -13.236 1.00 78.25 272 GLU A O 1
ATOM 1974 N N . VAL A 1 273 ? 2.589 14.347 -11.857 1.00 69.56 273 VAL A N 1
ATOM 1975 C CA . VAL A 1 273 ? 3.867 13.848 -12.392 1.00 69.56 273 VAL A CA 1
ATOM 1976 C C . VAL A 1 273 ? 3.731 13.407 -13.846 1.00 69.56 273 VAL A C 1
ATOM 1978 O O . VAL A 1 273 ? 4.592 13.743 -14.664 1.00 69.56 273 VAL A O 1
ATOM 1981 N N . VAL A 1 274 ? 2.625 12.760 -14.222 1.00 69.44 274 VAL A N 1
ATOM 1982 C CA . VAL A 1 274 ? 2.362 12.409 -15.627 1.00 69.44 274 VAL A CA 1
ATOM 1983 C C . VAL A 1 274 ? 2.313 13.664 -16.500 1.00 69.44 274 VAL A C 1
ATOM 1985 O O . VAL A 1 274 ? 2.918 13.686 -17.573 1.00 69.44 274 VAL A O 1
ATOM 1988 N N . VAL A 1 275 ? 1.665 14.740 -16.045 1.00 76.19 275 VAL A N 1
ATOM 1989 C CA . VAL A 1 275 ? 1.606 16.000 -16.803 1.00 76.19 275 VAL A CA 1
ATOM 1990 C C . VAL A 1 275 ? 2.997 16.613 -16.963 1.00 76.19 275 VAL A C 1
ATOM 1992 O O . VAL A 1 275 ? 3.364 17.012 -18.069 1.00 76.19 275 VAL A O 1
ATOM 1995 N N . VAL A 1 276 ? 3.805 16.643 -15.902 1.00 71.12 276 VAL A N 1
ATOM 1996 C CA . VAL A 1 276 ? 5.169 17.190 -15.963 1.00 71.12 276 VAL A CA 1
ATOM 1997 C C . VAL A 1 276 ? 6.048 16.374 -16.911 1.00 71.12 276 VAL A C 1
ATOM 1999 O O . VAL A 1 276 ? 6.721 16.950 -17.767 1.00 71.12 276 VAL A O 1
ATOM 2002 N N . VAL A 1 277 ? 6.010 15.044 -16.820 1.00 68.94 277 VAL A N 1
ATOM 2003 C CA . VAL A 1 277 ? 6.771 14.154 -17.708 1.00 68.94 277 VAL A CA 1
ATOM 2004 C C . VAL A 1 277 ? 6.372 14.376 -19.165 1.00 68.94 277 VAL A C 1
ATOM 2006 O O . VAL A 1 277 ? 7.243 14.533 -20.021 1.00 68.94 277 VAL A O 1
ATOM 2009 N N . VAL A 1 278 ? 5.073 14.466 -19.459 1.00 73.19 278 VAL A N 1
ATOM 2010 C CA . VAL A 1 278 ? 4.585 14.712 -20.822 1.00 73.19 278 VAL A CA 1
ATOM 2011 C C . VAL A 1 278 ? 5.069 16.064 -21.344 1.00 73.19 278 VAL A C 1
ATOM 2013 O O . VAL A 1 278 ? 5.568 16.137 -22.466 1.00 73.19 278 VAL A O 1
ATOM 2016 N N . VAL A 1 279 ? 4.998 17.127 -20.542 1.00 76.62 279 VAL A N 1
ATOM 2017 C CA . VAL A 1 279 ? 5.468 18.460 -20.952 1.00 76.62 279 VAL A CA 1
ATOM 2018 C C . VAL A 1 279 ? 6.972 18.453 -21.234 1.00 76.62 279 VAL A C 1
ATOM 2020 O O . VAL A 1 279 ? 7.398 18.980 -22.261 1.00 76.62 279 VAL A O 1
ATOM 2023 N N . VAL A 1 280 ? 7.781 17.817 -20.384 1.00 69.62 280 VAL A N 1
ATOM 2024 C CA . VAL A 1 280 ? 9.235 17.719 -20.591 1.00 69.62 280 VAL A CA 1
ATOM 2025 C C . VAL A 1 280 ? 9.558 16.950 -21.870 1.00 69.62 280 VAL A C 1
ATOM 2027 O O . VAL A 1 280 ? 10.371 17.411 -22.670 1.00 69.62 280 VAL A O 1
ATOM 2030 N N . VAL A 1 281 ? 8.892 15.819 -22.109 1.00 69.00 281 VAL A N 1
ATOM 2031 C CA . VAL A 1 281 ? 9.080 15.036 -23.338 1.00 69.00 281 VAL A CA 1
ATOM 2032 C C . VAL A 1 281 ? 8.713 15.866 -24.568 1.00 69.00 281 VAL A C 1
ATOM 2034 O O . VAL A 1 281 ? 9.478 15.895 -25.531 1.00 69.00 281 VAL A O 1
ATOM 2037 N N . VAL A 1 282 ? 7.600 16.603 -24.532 1.00 75.88 282 VAL A N 1
ATOM 2038 C CA . VAL A 1 282 ? 7.186 17.476 -25.641 1.00 75.88 282 VAL A CA 1
ATOM 2039 C C . VAL A 1 282 ? 8.220 18.573 -25.897 1.00 75.88 282 VAL A C 1
ATOM 2041 O O . VAL A 1 282 ? 8.602 18.787 -27.045 1.00 75.88 282 VAL A O 1
ATOM 2044 N N . VAL A 1 283 ? 8.731 19.232 -24.855 1.00 75.56 283 VAL A N 1
ATOM 2045 C CA . VAL A 1 283 ? 9.757 20.276 -25.007 1.00 75.56 283 VAL A CA 1
ATOM 2046 C C . VAL A 1 283 ? 11.044 19.704 -25.601 1.00 75.56 283 VAL A C 1
ATOM 2048 O O . VAL A 1 283 ? 11.589 20.288 -26.534 1.00 75.56 283 VAL A O 1
ATOM 2051 N N . VAL A 1 284 ? 11.508 18.545 -25.126 1.00 69.25 284 VAL A N 1
ATOM 2052 C CA . VAL A 1 284 ? 12.704 17.882 -25.670 1.00 69.25 284 VAL A CA 1
ATOM 2053 C C . VAL A 1 284 ? 12.511 17.545 -27.145 1.00 69.25 284 VAL A C 1
ATOM 2055 O O . VAL A 1 284 ? 13.389 17.837 -27.954 1.00 69.25 284 VAL A O 1
ATOM 2058 N N . VAL A 1 285 ? 11.357 16.988 -27.519 1.00 72.12 285 VAL A N 1
ATOM 2059 C CA . VAL A 1 285 ? 11.051 16.671 -28.920 1.00 72.12 285 VAL A CA 1
ATOM 2060 C C . VAL A 1 285 ? 11.047 17.939 -29.773 1.00 72.12 285 VAL A C 1
ATOM 2062 O O . VAL A 1 285 ? 11.650 17.951 -30.843 1.00 72.12 285 VAL A O 1
ATOM 2065 N N . VAL A 1 286 ? 10.447 19.032 -29.297 1.00 76.88 286 VAL A N 1
ATOM 2066 C CA . VAL A 1 286 ? 10.444 20.314 -30.018 1.00 76.88 286 VAL A CA 1
ATOM 2067 C C . VAL A 1 286 ? 11.864 20.853 -30.193 1.00 76.88 286 VAL A C 1
ATOM 2069 O O . VAL A 1 286 ? 12.223 21.259 -31.296 1.00 76.88 286 VAL A O 1
ATOM 2072 N N . VAL A 1 287 ? 12.701 20.812 -29.154 1.00 74.94 287 VAL A N 1
ATOM 2073 C CA . VAL A 1 287 ? 14.104 21.247 -29.240 1.00 74.94 287 VAL A CA 1
ATOM 2074 C C . VAL A 1 287 ? 14.880 20.392 -30.239 1.00 74.94 287 VAL A C 1
ATOM 2076 O O . VAL A 1 287 ? 15.574 20.938 -31.092 1.00 74.94 287 VAL A O 1
ATOM 2079 N N . VAL A 1 288 ? 14.724 19.068 -30.192 1.00 68.81 288 VAL A N 1
ATOM 2080 C CA . VAL A 1 288 ? 15.343 18.144 -31.152 1.00 68.81 288 VAL A CA 1
ATOM 2081 C C . VAL A 1 288 ? 14.924 18.484 -32.581 1.00 68.81 288 VAL A C 1
ATOM 2083 O O . VAL A 1 288 ? 15.777 18.595 -33.458 1.00 68.81 288 VAL A O 1
ATOM 2086 N N . VAL A 1 289 ? 13.632 18.712 -32.820 1.00 74.56 289 VAL A N 1
ATOM 2087 C CA . VAL A 1 289 ? 13.123 19.073 -34.149 1.00 74.56 289 VAL A CA 1
ATOM 2088 C C . VAL A 1 289 ? 13.703 20.409 -34.612 1.00 74.56 289 VAL A C 1
ATOM 2090 O O . VAL A 1 289 ? 14.155 20.507 -35.750 1.00 74.56 289 VAL A O 1
ATOM 2093 N N . VAL A 1 290 ? 13.766 21.422 -33.745 1.00 76.75 290 VAL A N 1
ATOM 2094 C CA . VAL A 1 290 ? 14.367 22.723 -34.080 1.00 76.75 290 VAL A CA 1
ATOM 2095 C C . VAL A 1 290 ? 15.850 22.574 -34.417 1.00 76.75 290 VAL A C 1
ATOM 2097 O O . VAL A 1 290 ? 16.297 23.138 -35.412 1.00 76.75 290 VAL A O 1
ATOM 2100 N N . VAL A 1 291 ? 16.609 21.786 -33.651 1.00 69.75 291 VAL A N 1
ATOM 2101 C CA . VAL A 1 291 ? 18.030 21.527 -33.931 1.00 69.75 291 VAL A CA 1
ATOM 2102 C C . VAL A 1 291 ? 18.200 20.829 -35.279 1.00 69.75 291 VAL A C 1
ATOM 2104 O O . VAL A 1 291 ? 19.007 21.277 -36.090 1.00 69.75 291 VAL A O 1
ATOM 2107 N N . VAL A 1 292 ? 17.406 19.794 -35.563 1.00 66.81 292 VAL A N 1
ATOM 2108 C CA . VAL A 1 292 ? 17.440 19.095 -36.857 1.00 66.81 292 VAL A CA 1
ATOM 2109 C C . VAL A 1 292 ? 17.114 20.058 -37.998 1.00 66.81 292 VAL A C 1
ATOM 2111 O O . VAL A 1 292 ? 17.848 20.104 -38.981 1.00 66.81 292 VAL A O 1
ATOM 2114 N N . VAL A 1 293 ? 16.074 20.885 -37.863 1.00 74.38 293 VAL A N 1
ATOM 2115 C CA . VAL A 1 293 ? 15.703 21.873 -38.887 1.00 74.38 293 VAL A CA 1
ATOM 2116 C C . VAL A 1 293 ? 16.812 22.903 -39.085 1.00 74.38 293 VAL A C 1
ATOM 2118 O O . VAL A 1 293 ? 17.155 23.201 -40.223 1.00 74.38 293 VAL A O 1
ATOM 2121 N N . VAL A 1 294 ? 17.419 23.426 -38.016 1.00 72.06 294 VAL A N 1
ATOM 2122 C CA . VAL A 1 294 ? 18.524 24.389 -38.125 1.00 72.06 294 VAL A CA 1
ATOM 2123 C C . VAL A 1 294 ? 19.714 23.768 -38.845 1.00 72.06 294 VAL A C 1
ATOM 2125 O O . VAL A 1 294 ? 20.224 24.396 -39.769 1.00 72.06 294 VAL A O 1
ATOM 2128 N N . VAL A 1 295 ? 20.118 22.546 -38.483 1.00 62.88 295 VAL A N 1
ATOM 2129 C CA . VAL A 1 295 ? 21.210 21.821 -39.153 1.00 62.88 295 VAL A CA 1
ATOM 2130 C C . VAL A 1 295 ? 20.894 21.636 -40.631 1.00 62.88 295 VAL A C 1
ATOM 2132 O O . VAL A 1 295 ? 21.713 21.989 -41.471 1.00 62.88 295 VAL A O 1
ATOM 2135 N N . VAL A 1 296 ? 19.689 21.173 -40.960 1.00 63.09 296 VAL A N 1
ATOM 2136 C CA . VAL A 1 296 ? 19.252 20.986 -42.346 1.00 63.09 296 VAL A CA 1
ATOM 2137 C C . VAL A 1 296 ? 19.293 22.307 -43.115 1.00 63.09 296 VAL A C 1
ATOM 2139 O O . VAL A 1 296 ? 19.889 22.377 -44.184 1.00 63.09 296 VAL A O 1
ATOM 2142 N N . VAL A 1 297 ? 18.731 23.387 -42.564 1.00 73.88 297 VAL A N 1
ATOM 2143 C CA . VAL A 1 297 ? 18.717 24.690 -43.243 1.00 73.88 297 VAL A CA 1
ATOM 2144 C C . VAL A 1 297 ? 20.141 25.217 -43.400 1.00 73.88 297 VAL A C 1
ATOM 2146 O O . VAL A 1 297 ? 20.430 25.810 -44.424 1.00 73.88 297 VAL A O 1
ATOM 2149 N N . VAL A 1 298 ? 21.027 25.048 -42.408 1.00 67.50 298 VAL A N 1
ATOM 2150 C CA . VAL A 1 298 ? 22.451 25.427 -42.491 1.00 67.50 298 VAL A CA 1
ATOM 2151 C C . VAL A 1 298 ? 23.161 24.651 -43.601 1.00 67.50 298 VAL A C 1
ATOM 2153 O O . VAL A 1 298 ? 23.799 25.278 -44.434 1.00 67.50 298 VAL A O 1
ATOM 2156 N N . VAL A 1 299 ? 22.977 23.332 -43.672 1.00 65.25 299 VAL A N 1
ATOM 2157 C CA . VAL A 1 299 ? 23.531 22.482 -44.736 1.00 65.25 299 VAL A CA 1
ATOM 2158 C C . VAL A 1 299 ? 23.060 22.921 -46.124 1.00 65.25 299 VAL A C 1
ATOM 2160 O O . VAL A 1 299 ? 23.860 22.948 -47.044 1.00 65.25 299 VAL A O 1
ATOM 2163 N N . PHE A 1 300 ? 21.788 23.299 -46.285 1.00 63.53 300 PHE A N 1
ATOM 2164 C CA . PHE A 1 300 ? 21.243 23.719 -47.584 1.00 63.53 300 PHE A CA 1
ATOM 2165 C C . PHE A 1 300 ? 21.619 25.143 -48.017 1.00 63.53 300 PHE A C 1
ATOM 2167 O O . PHE A 1 300 ? 21.367 25.498 -49.168 1.00 63.53 300 PHE A O 1
ATOM 2174 N N . ARG A 1 301 ? 22.124 25.988 -47.106 1.00 78.19 301 ARG A N 1
ATOM 2175 C CA . ARG A 1 301 ? 22.501 27.380 -47.421 1.00 78.19 301 ARG A CA 1
ATOM 2176 C C . ARG A 1 301 ? 24.008 27.617 -47.526 1.00 78.19 301 ARG A C 1
ATOM 2178 O O . ARG A 1 301 ? 24.387 28.733 -47.873 1.00 78.19 301 ARG A O 1
ATOM 2185 N N . PHE A 1 302 ? 24.817 26.599 -47.237 1.00 52.53 302 PHE A N 1
ATOM 2186 C CA . PHE A 1 302 ? 26.200 26.482 -47.703 1.00 52.53 302 PHE A CA 1
ATOM 2187 C C . PHE A 1 302 ? 26.224 25.872 -49.106 1.00 52.53 302 PHE A C 1
ATOM 2189 O O . PHE A 1 302 ? 27.120 26.271 -49.880 1.00 52.53 302 PHE A O 1
#

Mean predicted aligned error: 15.58 Å

Sequence (302 aa):
MLIEQLSHIFTIFRRAKKTRQHPPLPETVIVVVVAEVVVVVVVVVVVVVEVVIVVVVAEVVVVVVVVVVVVVVVVVVVVVVVVVVVVVVVVVVVVEVVVVVVVVIVVVVVVVVVVVVVVVVVVVVIVVVVVVVVVVEVVVVVAVIVEIIEIVVVVVEVVVVVVVVVVVVVVVVVVVVVVVVVVLAVEVVVVVVVVVVVVVVVVIVAVVVVVVVVVVVVVVVVEVVVVEEVVVVVVVVVVVVVVVVVVVVVVVVVVVVVVVVVIVVVVVVEAEVVVVVVVVVVVVVVVVVVVVVVVVVVVFRF

Radius of gyration: 50.14 Å; Cα contacts (8 Å, |Δi|>4): 38; chains: 1; bounding box: 95×48×161 Å

Secondary structure (DSSP, 8-state):
-HHHHHHHHHHHHHHHTT--S-SPPPHHHHHHHHHHHHHHHHHHHHHHHHHHHHHHHHHHHHHHHHHHHHHHHHHHHHHHHHHHHHHHHHHHHHHHHHHHHHHHHHHHHHHHHHHHHHHHHHHHHHHHHHHHHHHHHHHHHHTT-TTTHHHHHHHHHHHHHHHHHHHHHHHHHHHHHHHHHHHHHHHHHHHHHHHHHHHHHHHHHHHHHHHHHHHHHHHHHHHHHTS-HHHHHHHHHHHHHHHHHHHHHHHHHHHHHHHHHHHHHHHHHHHHHHHHHHHHHHHHHHHHHHHHHHHHHHHHH-

pLDDT: mean 70.51, std 6.34, range [50.12, 89.75]

InterPro domains:
  IPR001734 Sodium/solute symporter [PS50283] (1-302)

Solvent-accessible surface area (backbone atoms only — not comparable to full-atom values): 16242 Å² total; per-residue (Å²): 113,73,69,56,55,51,52,53,55,56,53,51,55,61,56,62,72,72,62,88,73,84,79,82,77,59,71,67,58,60,52,49,51,52,51,49,52,50,50,51,50,51,50,50,50,50,51,50,52,49,50,52,51,52,51,52,51,49,50,51,50,51,51,50,50,50,51,49,52,51,50,50,50,50,51,51,51,50,50,50,51,49,51,50,49,52,50,51,51,50,50,51,52,49,50,50,50,51,50,51,51,52,52,52,52,52,52,51,52,51,51,51,54,51,51,52,51,50,50,52,51,51,52,51,51,51,53,50,51,50,52,51,51,52,52,54,52,47,56,63,45,48,78,76,31,81,82,60,42,74,63,52,52,56,52,50,51,52,51,50,54,51,51,52,52,51,50,52,49,51,52,51,52,51,51,50,51,51,50,51,53,50,51,53,52,51,50,53,52,52,52,52,51,52,52,51,52,50,51,51,50,52,52,52,52,52,54,52,51,53,53,52,50,52,50,51,51,52,51,49,53,57,58,40,77,75,42,74,73,67,69,40,51,56,51,48,52,52,48,52,50,51,49,52,52,51,50,52,49,50,53,52,51,52,53,50,51,50,51,51,50,51,52,51,52,51,54,52,54,52,51,52,52,53,50,51,53,53,51,52,52,51,50,51,52,50,51,50,51,51,51,52,49,50,52,52,54,52,64,74,74,107

Foldseek 3Di:
DVVVVVVVVVVVVVVVVVDPDDDDDPPVVVCVVVVVVVVVVVVVVVVVVVVVVVVVVVVVVVVVLVVVVVVVLVVLVVVLVVVVVVLVVVLVVLVVVLVVVLVVLVVVLVVVVVVLVVVLVVLVVVVVVVVVVVVVVCVVVCVVPVPCVVVVVLVVVLVVLLSVLVSVLSVLVSVLVSVLSVVVSVLVNVLSVVVSVLSVVLVVVLSVLSVVLSVVLVVLSVVQVVDDPDVSVVVSVVVNVVSVVVSVVVSVVVVVVSVVVSVVVSVVVVVVSVVVSVVVVVVSVVVSVVVSVVSVVVSVVD

Organism: Dreissena polymorpha (NCBI:txid45954)